Protein AF-A0A256ZSU1-F1 (afdb_monomer_lite)

Sequence (186 aa):
ISPKHRVVRKKFQSNDYILEPIEEVCKLKSPFIIPIAGRNKNKDAKISDEQIKLMAWIISEGTIERPGKHRCCYRVSIYQSKEKNKKNYEEIVKLLKHFKLKYYESESASLGNKVARLRLNAESSRKIHKWFGTRDSVGFIPDILLNMSERQSKLFIHTYLKADGFENCKRKSFYNRKYSFYKYYA

Radius of gyration: 21.46 Å; chains: 1; bounding box: 53×34×64 Å

Foldseek 3Di:
DDFQDWAWWADPPDRDIDIGTVVVVVPDPDDIHGPPDDAQPFEAFPDDLLRLLLLLQCLQFWDWDDADPPGDATKIKGKAACPPCVVLVVSNVVSCVVVVWDWDWDWDDDVDHIIIITITDRVNLVVVCVVQVHRPDSNDDHPSQVRGHPVSVVSNVVSNCVNNVNPPPPPPDPPDDPPPPPPPDD

pLDDT: mean 78.72, std 17.49, range [27.12, 94.44]

Secondary structure (DSSP, 8-state):
--TT-EEEEEPTTSS-EEEEEHHHHHT-SS--PPP--PPP-PPPPSS-HHHHHHHHHHHHHEEEEPPBTTB-S-EEEEEE-TTT-HHHHHHHHHHHHHTT--EEEEEE--SSS-EEEEEEPHHHHHHHHHHHT-SS-SSS--HHHHT--HHHHHHHHHHHHHHTT-TTSTT--TTSSS--SSSS--

Structure (mmCIF, N/CA/C/O backbone):
data_AF-A0A256ZSU1-F1
#
_entry.id   AF-A0A256ZSU1-F1
#
loop_
_atom_site.group_PDB
_atom_site.id
_atom_site.type_symbol
_atom_site.label_atom_id
_atom_site.label_alt_id
_atom_site.label_comp_id
_atom_site.label_asym_id
_atom_site.label_entity_id
_atom_site.label_seq_id
_atom_site.pdbx_PDB_ins_code
_atom_site.Cartn_x
_atom_site.Cartn_y
_atom_site.Cartn_z
_atom_site.occupancy
_atom_site.B_iso_or_equiv
_atom_site.auth_seq_id
_atom_site.auth_comp_id
_atom_site.auth_asym_id
_atom_site.auth_atom_id
_atom_site.pdbx_PDB_model_num
ATOM 1 N N . ILE A 1 1 ? -31.326 5.066 9.301 1.00 73.44 1 ILE A N 1
ATOM 2 C CA . ILE A 1 1 ? -31.279 3.984 10.312 1.00 73.44 1 ILE A CA 1
ATOM 3 C C . ILE A 1 1 ? -32.703 3.460 10.438 1.00 73.44 1 ILE A C 1
ATOM 5 O O . ILE A 1 1 ? -33.603 4.287 10.489 1.00 73.44 1 ILE A O 1
ATOM 9 N N . SER A 1 2 ? -32.921 2.148 10.351 1.00 82.38 2 SER A N 1
ATOM 10 C CA . SER A 1 2 ? -34.268 1.558 10.412 1.00 82.38 2 SER A CA 1
ATOM 11 C C . SER A 1 2 ? -34.782 1.466 11.857 1.00 82.38 2 SER A C 1
ATOM 13 O O . SER A 1 2 ? -33.963 1.468 12.780 1.00 82.38 2 SER A O 1
ATOM 15 N N . PRO A 1 3 ? -36.102 1.329 12.075 1.00 83.69 3 PRO A N 1
ATOM 16 C CA . PRO A 1 3 ? -36.647 1.057 13.402 1.00 83.69 3 PRO A CA 1
ATOM 17 C C . PRO A 1 3 ? -36.021 -0.194 14.033 1.00 83.69 3 PRO A C 1
ATOM 19 O O . PRO A 1 3 ? -35.723 -1.162 13.326 1.00 83.69 3 PRO A O 1
ATOM 22 N N . LYS A 1 4 ? -35.816 -0.176 15.354 1.00 87.94 4 LYS A N 1
ATOM 23 C CA . LYS A 1 4 ? -35.162 -1.231 16.156 1.00 87.94 4 LYS A CA 1
ATOM 24 C C . LYS A 1 4 ? -33.699 -1.514 15.793 1.00 87.94 4 LYS A C 1
ATOM 26 O O . LYS A 1 4 ? -33.130 -2.502 16.265 1.00 87.94 4 LYS A O 1
ATOM 31 N N . HIS A 1 5 ? -33.069 -0.676 14.969 1.00 89.44 5 HIS A N 1
ATOM 32 C CA . HIS A 1 5 ? -31.649 -0.813 14.669 1.00 89.44 5 HIS A CA 1
ATOM 33 C C . HIS A 1 5 ? -30.834 -0.624 15.947 1.00 89.44 5 HIS A C 1
ATOM 35 O O . HIS A 1 5 ? -30.973 0.387 16.633 1.00 89.44 5 HIS A O 1
ATOM 41 N N . ARG A 1 6 ? -29.994 -1.605 16.276 1.00 88.44 6 ARG A N 1
ATOM 42 C CA . ARG A 1 6 ? -29.226 -1.594 17.519 1.00 88.44 6 ARG A CA 1
ATOM 43 C C . ARG A 1 6 ? -27.882 -0.909 17.324 1.00 88.44 6 ARG A C 1
ATOM 45 O O . ARG A 1 6 ? -27.187 -1.164 16.346 1.00 88.44 6 ARG A O 1
ATOM 52 N N . VAL A 1 7 ? -27.505 -0.083 18.290 1.00 87.69 7 VAL A N 1
ATOM 53 C CA . VAL A 1 7 ? -26.245 0.659 18.305 1.00 87.69 7 VAL A CA 1
ATOM 54 C C . 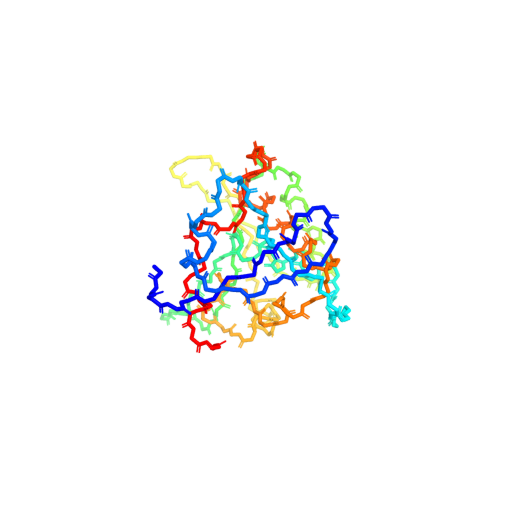VAL A 1 7 ? -25.459 0.281 19.550 1.00 87.69 7 VAL A C 1
ATOM 56 O O . VAL A 1 7 ? -26.016 0.167 20.641 1.00 87.69 7 VAL A O 1
ATOM 59 N N . VAL A 1 8 ? -24.150 0.082 19.384 1.00 88.81 8 VAL A N 1
ATOM 60 C CA . VAL A 1 8 ? -23.230 -0.102 20.509 1.00 88.81 8 VAL A CA 1
ATOM 61 C C . VAL A 1 8 ? -22.776 1.266 20.999 1.00 88.81 8 VAL A C 1
ATOM 63 O O . VAL A 1 8 ? -22.260 2.064 20.217 1.00 88.81 8 VAL A O 1
ATOM 66 N N . ARG A 1 9 ? -22.902 1.526 22.300 1.00 87.88 9 ARG A N 1
ATOM 67 C CA . ARG A 1 9 ? -22.313 2.706 22.945 1.00 87.88 9 ARG A CA 1
ATOM 68 C C . ARG A 1 9 ? -21.625 2.349 24.255 1.00 87.88 9 ARG A C 1
ATOM 70 O O . ARG A 1 9 ? -21.928 1.334 24.878 1.00 87.88 9 ARG A O 1
ATOM 77 N N . LYS A 1 10 ? -20.715 3.213 24.692 1.00 86.69 10 LYS A N 1
ATOM 78 C CA . LYS A 1 10 ? -20.125 3.167 26.029 1.00 86.69 10 LYS A CA 1
ATOM 79 C C . LYS A 1 10 ? -21.167 3.610 27.063 1.00 86.69 10 LYS A C 1
ATOM 81 O O . LYS A 1 10 ? -21.878 4.598 26.846 1.00 86.69 10 LYS A O 1
ATOM 86 N N . LYS A 1 11 ? -21.263 2.897 28.187 1.00 86.38 11 LYS A N 1
ATOM 87 C CA . LYS A 1 11 ? -22.089 3.326 29.323 1.00 86.38 11 LYS A CA 1
ATOM 88 C C . LYS A 1 11 ? -21.526 4.619 29.919 1.00 86.38 11 LYS A C 1
ATOM 90 O O . LYS A 1 11 ? -20.315 4.834 29.943 1.00 86.38 11 LYS A O 1
ATOM 95 N N . PHE A 1 12 ? -22.405 5.490 30.412 1.00 84.25 12 PHE A N 1
ATOM 96 C CA . PHE A 1 12 ? -21.956 6.667 31.152 1.00 84.25 12 PHE A CA 1
ATOM 97 C C . PHE A 1 12 ? -21.245 6.212 32.427 1.00 84.25 12 PHE A C 1
ATOM 99 O O . PHE A 1 12 ? -21.706 5.281 33.080 1.00 84.25 12 PHE A O 1
ATOM 106 N N . GLN A 1 13 ? -20.118 6.851 32.747 1.00 82.12 13 GLN A N 1
ATOM 107 C CA . GLN A 1 13 ? -19.342 6.594 33.969 1.00 82.12 13 GLN A CA 1
ATOM 108 C C . GLN A 1 13 ? -18.812 5.147 34.126 1.00 82.12 13 GLN A C 1
ATOM 110 O O . GLN A 1 13 ? -18.333 4.786 35.193 1.00 82.12 13 GLN A O 1
ATOM 115 N N . SER A 1 14 ? -18.835 4.323 33.070 1.00 84.94 14 SER A N 1
ATOM 116 C CA . SER A 1 14 ? -18.285 2.958 33.064 1.00 84.94 14 SER A CA 1
ATOM 117 C C . SER A 1 14 ? -17.451 2.708 31.800 1.00 84.94 14 SER A C 1
ATOM 119 O O . SER A 1 14 ? -17.591 3.410 30.799 1.00 84.94 14 SER A O 1
ATOM 121 N N . ASN A 1 15 ? -16.557 1.714 31.842 1.00 82.00 15 ASN A N 1
ATOM 122 C CA . ASN A 1 15 ? -15.818 1.223 30.674 1.00 82.00 15 ASN A CA 1
ATOM 123 C C . ASN A 1 15 ? -16.554 0.132 29.878 1.00 82.00 15 ASN A C 1
ATOM 125 O O . ASN A 1 15 ? -16.022 -0.344 28.874 1.00 82.00 15 ASN A O 1
ATOM 129 N N . ASP A 1 16 ? -17.775 -0.211 30.279 1.00 86.44 16 ASP A N 1
ATOM 130 C CA . ASP A 1 16 ? -18.588 -1.224 29.621 1.00 86.44 16 ASP A CA 1
ATOM 131 C C . ASP A 1 16 ? -19.333 -0.673 28.405 1.00 86.44 16 ASP A C 1
ATOM 133 O O . ASP A 1 16 ? -19.644 0.520 28.300 1.00 86.44 16 ASP A O 1
ATOM 137 N N . TYR A 1 17 ? -19.690 -1.589 27.510 1.00 87.75 17 TYR A N 1
ATOM 138 C CA . TYR A 1 17 ? -20.488 -1.306 26.326 1.00 87.75 17 TYR A CA 1
ATOM 139 C C . TYR A 1 17 ? -21.892 -1.885 26.473 1.00 87.75 17 TYR A C 1
ATOM 141 O O . TYR A 1 17 ? -22.092 -2.930 27.092 1.00 87.75 17 TYR A O 1
ATOM 149 N N . ILE A 1 18 ? -22.870 -1.195 25.898 1.00 90.25 18 ILE A N 1
ATOM 150 C CA . ILE A 1 18 ? -24.260 -1.637 25.816 1.00 90.25 18 ILE A CA 1
ATOM 151 C C . ILE A 1 18 ? -24.722 -1.585 24.361 1.00 90.25 18 ILE A C 1
ATOM 153 O O . ILE A 1 18 ? -24.317 -0.699 23.609 1.00 90.25 18 ILE A O 1
ATOM 157 N N . LEU A 1 19 ? -25.536 -2.566 23.973 1.00 91.12 19 LEU A N 1
ATOM 158 C CA . LEU A 1 19 ? -26.177 -2.654 22.667 1.00 91.12 19 LEU A CA 1
ATOM 159 C C . LEU A 1 19 ? -27.674 -2.399 22.858 1.00 91.12 19 LEU A C 1
ATOM 161 O O . LEU A 1 19 ? -28.367 -3.239 23.428 1.00 91.12 19 LEU A O 1
ATOM 165 N N . GLU A 1 20 ? -28.171 -1.264 22.377 1.00 91.06 20 GLU A N 1
ATOM 166 C CA . GLU A 1 20 ? -29.575 -0.872 22.548 1.00 91.06 20 GLU A CA 1
ATOM 167 C C . GLU A 1 20 ? -30.169 -0.289 21.254 1.00 91.06 20 GLU A C 1
ATOM 169 O O . GLU A 1 20 ? -29.413 0.128 20.371 1.00 91.06 20 GLU A O 1
ATOM 174 N N . PRO A 1 21 ? -31.503 -0.303 21.084 1.00 92.25 21 PRO A N 1
ATOM 175 C CA . PRO A 1 21 ? -32.157 0.296 19.923 1.00 92.25 21 PRO A CA 1
ATOM 176 C C . PRO A 1 21 ? -31.872 1.797 19.814 1.00 92.25 21 PRO A C 1
ATOM 178 O O . PRO A 1 21 ? -31.789 2.498 20.824 1.00 92.25 21 PRO A O 1
ATOM 181 N N . ILE A 1 22 ? -31.761 2.302 18.584 1.00 88.94 22 ILE A N 1
ATOM 182 C CA . ILE A 1 22 ? -31.488 3.717 18.307 1.00 88.94 22 ILE A CA 1
ATOM 183 C C . ILE A 1 22 ? -32.512 4.648 18.963 1.00 88.94 22 ILE A C 1
ATOM 185 O O . ILE A 1 22 ? -32.162 5.749 19.367 1.00 88.94 22 ILE A O 1
ATOM 189 N N . GLU A 1 23 ? -33.755 4.203 19.118 1.00 91.06 23 GLU A N 1
ATOM 190 C CA . GLU A 1 23 ? -34.830 4.968 19.738 1.00 91.06 23 GLU A CA 1
ATOM 191 C C . GLU A 1 23 ? -34.523 5.299 21.202 1.00 91.06 23 GLU A C 1
ATOM 193 O O . GLU A 1 23 ? -34.784 6.416 21.640 1.00 91.06 23 GLU A O 1
ATOM 198 N N . GLU A 1 24 ? -33.922 4.366 21.946 1.00 88.31 24 GLU A N 1
ATOM 199 C CA . GLU A 1 24 ? -33.502 4.599 23.332 1.00 88.31 24 GLU A CA 1
ATOM 200 C C . GLU A 1 24 ? -32.280 5.520 23.392 1.00 88.31 24 GLU A C 1
ATOM 202 O O . GLU A 1 24 ? -32.222 6.436 24.212 1.00 88.31 24 GLU A O 1
ATOM 207 N N . VAL A 1 25 ? -31.349 5.362 22.447 1.00 86.06 25 VAL A N 1
ATOM 208 C CA . VAL A 1 25 ? -30.180 6.243 22.324 1.00 86.06 25 VAL A CA 1
ATOM 209 C C . VAL A 1 25 ? -30.596 7.681 21.991 1.00 86.06 25 VAL A C 1
ATOM 211 O O . VAL A 1 25 ? -30.042 8.624 22.551 1.00 86.06 25 VAL A O 1
ATOM 214 N N . CYS A 1 26 ? -31.592 7.871 21.124 1.00 85.88 26 CYS A N 1
ATOM 215 C CA . CYS A 1 26 ? -32.116 9.186 20.750 1.00 85.88 26 CYS A CA 1
ATOM 216 C C . CYS A 1 26 ? -32.818 9.918 21.904 1.00 85.88 26 CYS A C 1
ATOM 218 O O . CYS A 1 26 ? -32.914 11.142 21.860 1.00 85.88 26 CYS A O 1
ATOM 220 N N . LYS A 1 27 ? -33.286 9.207 22.941 1.00 90.12 27 LYS A N 1
ATOM 221 C CA . LYS A 1 27 ? -33.862 9.825 24.151 1.00 90.12 27 LYS A CA 1
ATOM 222 C C . LYS A 1 27 ? -32.797 10.421 25.078 1.00 90.12 27 LYS A C 1
ATOM 224 O O . LYS A 1 27 ? -33.134 11.193 25.979 1.00 90.12 27 LYS A O 1
ATOM 229 N N . LEU A 1 28 ? -31.522 10.066 24.901 1.00 86.75 28 LEU A N 1
ATOM 230 C CA . LEU A 1 28 ? -30.434 10.578 25.730 1.00 86.75 28 LEU A CA 1
ATOM 231 C C . LEU A 1 28 ? -30.217 12.072 25.462 1.00 86.75 28 LEU A C 1
ATOM 233 O O . LEU A 1 28 ? -29.972 12.490 24.335 1.00 86.75 28 LEU A O 1
ATOM 237 N N . LYS A 1 29 ? -30.246 12.881 26.526 1.00 84.44 29 LYS A N 1
ATOM 238 C CA . LYS A 1 29 ? -29.958 14.325 26.449 1.00 84.44 29 LYS A CA 1
ATOM 239 C C . LYS A 1 29 ? -28.462 14.635 26.326 1.00 84.44 29 LYS A C 1
ATOM 241 O O . LYS A 1 29 ? -28.092 15.707 25.859 1.00 84.44 29 LYS A O 1
ATOM 246 N N . SER A 1 30 ? -27.612 13.707 26.760 1.00 82.56 30 SER A N 1
ATOM 247 C CA . SER A 1 30 ? -26.156 13.864 26.781 1.00 82.56 30 SER A CA 1
ATOM 248 C C . SER A 1 30 ? -25.502 13.145 25.598 1.00 82.56 30 SER A C 1
ATOM 250 O O . SER A 1 30 ? -25.963 12.064 25.219 1.00 82.56 30 SER A O 1
ATOM 252 N N . PRO A 1 31 ? -24.396 13.679 25.045 1.00 84.50 31 PRO A N 1
ATOM 253 C CA . PRO A 1 31 ? -23.663 13.017 23.972 1.00 84.50 31 PRO A CA 1
ATOM 254 C C . PRO A 1 31 ? -23.140 11.651 24.433 1.00 84.50 31 PRO A C 1
ATOM 256 O O . PRO A 1 31 ? -22.609 11.511 25.535 1.00 84.50 31 PRO A O 1
ATOM 259 N N . PHE A 1 32 ? -23.278 10.640 23.579 1.00 84.56 32 PHE A N 1
ATOM 260 C CA . PHE A 1 32 ? -22.858 9.265 23.849 1.00 84.56 32 PHE A CA 1
ATOM 261 C C . PHE A 1 32 ? -21.659 8.873 22.979 1.00 84.56 32 PHE A C 1
ATOM 263 O O . PHE A 1 32 ? -21.472 9.372 21.871 1.00 84.56 32 PHE A O 1
ATOM 270 N N . ILE A 1 33 ? -20.829 7.960 23.488 1.00 83.06 33 ILE A N 1
ATOM 271 C CA . ILE A 1 33 ? -19.608 7.515 22.808 1.00 83.06 33 ILE A CA 1
ATOM 272 C C . ILE A 1 33 ? -19.887 6.187 22.108 1.00 83.06 33 ILE A C 1
ATOM 274 O O . ILE A 1 33 ? -20.167 5.188 22.768 1.00 83.06 33 ILE A O 1
ATOM 278 N N . ILE A 1 34 ? -19.766 6.163 20.784 1.00 84.25 34 ILE A N 1
ATOM 279 C CA . ILE A 1 34 ? -19.764 4.929 19.989 1.00 84.25 34 ILE A CA 1
ATOM 280 C C . ILE A 1 34 ? -18.313 4.428 19.894 1.00 84.25 34 ILE A C 1
ATOM 282 O O . ILE A 1 34 ? -17.423 5.236 19.616 1.00 84.25 34 ILE A O 1
ATOM 286 N N . PRO A 1 35 ? -18.027 3.130 20.108 1.00 78.25 35 PRO A N 1
ATOM 287 C CA . PRO A 1 35 ? -16.699 2.591 19.843 1.00 78.25 35 PRO A CA 1
ATOM 288 C C . PRO A 1 35 ? -16.374 2.707 18.349 1.00 78.25 35 PRO A C 1
ATOM 290 O O . PRO A 1 35 ? -17.038 2.117 17.503 1.00 78.25 35 PRO A O 1
ATOM 293 N N . ILE A 1 36 ? -15.336 3.479 18.027 1.00 75.94 36 ILE A N 1
ATOM 294 C CA . ILE A 1 36 ? -14.942 3.782 16.640 1.00 75.94 36 ILE A CA 1
ATOM 295 C C . ILE A 1 36 ? -14.059 2.667 16.049 1.00 75.94 36 ILE A C 1
ATOM 297 O O . ILE A 1 36 ? -13.941 2.550 14.833 1.00 75.94 36 ILE A O 1
ATOM 301 N N . ALA A 1 37 ? -13.422 1.843 16.886 1.00 71.81 37 ALA A N 1
ATOM 302 C CA . ALA A 1 37 ? -12.572 0.740 16.443 1.00 71.81 37 ALA A CA 1
ATOM 303 C C . ALA A 1 37 ? -12.480 -0.370 17.503 1.00 71.81 37 ALA A C 1
ATOM 305 O O . ALA A 1 37 ? -12.496 -0.097 18.705 1.00 71.81 37 ALA A O 1
ATOM 306 N N . GLY A 1 38 ? -12.351 -1.617 17.046 1.00 71.56 38 GLY A N 1
ATOM 307 C CA . GLY A 1 38 ? -12.029 -2.775 17.882 1.00 71.56 38 GLY A CA 1
ATOM 308 C C . GLY A 1 38 ? -10.521 -3.039 17.938 1.00 71.56 38 GLY A C 1
ATOM 309 O O . GLY A 1 38 ? -9.770 -2.593 17.072 1.00 71.56 38 GLY A O 1
ATOM 310 N N . ARG A 1 39 ? -10.067 -3.790 18.950 1.00 76.81 39 ARG A N 1
ATOM 311 C CA . ARG A 1 39 ? -8.683 -4.290 18.990 1.00 76.81 39 ARG A CA 1
ATOM 312 C C . ARG A 1 39 ? -8.532 -5.430 17.989 1.00 76.81 39 ARG A C 1
ATOM 314 O O . ARG A 1 39 ? -9.272 -6.411 18.067 1.00 76.81 39 ARG A O 1
ATOM 321 N N . ASN A 1 40 ? -7.564 -5.313 17.088 1.00 82.31 40 ASN A N 1
ATOM 322 C CA . ASN A 1 40 ? -7.241 -6.383 16.157 1.00 82.31 40 ASN A CA 1
ATOM 323 C C . ASN A 1 40 ? -6.440 -7.469 16.897 1.00 82.31 40 ASN A C 1
ATOM 325 O O . ASN A 1 40 ? -5.392 -7.183 17.472 1.00 82.31 40 ASN A O 1
ATOM 329 N N . LYS A 1 41 ? -6.951 -8.704 16.912 1.00 85.81 41 LYS A N 1
ATOM 330 C CA . LYS A 1 41 ? -6.303 -9.859 17.558 1.00 85.81 41 LYS A CA 1
ATOM 331 C C . LYS A 1 41 ? -5.507 -10.725 16.574 1.00 85.81 41 LYS A C 1
ATOM 333 O O . LYS A 1 41 ? -4.962 -11.752 16.978 1.00 85.81 41 LYS A O 1
ATOM 338 N N . ASN A 1 42 ? -5.455 -10.343 15.299 1.00 86.94 42 ASN A N 1
ATOM 339 C CA . ASN A 1 42 ? -4.735 -11.088 14.276 1.00 86.94 42 ASN A CA 1
ATOM 340 C C . ASN A 1 42 ? -3.232 -11.063 14.564 1.00 86.94 42 ASN A C 1
ATOM 342 O O . ASN A 1 42 ? -2.665 -10.036 14.946 1.00 86.94 42 ASN A O 1
ATOM 346 N N . LYS A 1 43 ? -2.588 -12.211 14.353 1.00 89.06 43 LYS A N 1
ATOM 347 C CA . LYS A 1 43 ? -1.128 -12.323 14.376 1.00 89.06 43 LYS A CA 1
ATOM 348 C C . LYS A 1 43 ? -0.539 -11.707 13.105 1.00 89.06 43 LYS A C 1
ATOM 350 O O . LYS A 1 43 ? -1.247 -11.537 12.114 1.00 89.06 43 LYS A O 1
ATOM 355 N N . ASP A 1 44 ? 0.756 -11.397 13.136 1.00 87.88 44 ASP A N 1
ATOM 356 C CA . ASP A 1 44 ? 1.474 -10.903 11.959 1.00 87.88 44 ASP A CA 1
ATOM 357 C C . ASP A 1 44 ? 1.324 -11.900 10.797 1.00 87.88 44 ASP A C 1
ATOM 359 O O . ASP A 1 44 ? 1.575 -13.102 10.932 1.00 87.88 44 ASP A O 1
ATOM 363 N N . ALA A 1 45 ? 0.886 -11.390 9.648 1.00 88.56 45 ALA A N 1
ATOM 364 C CA . ALA A 1 45 ? 0.809 -12.151 8.41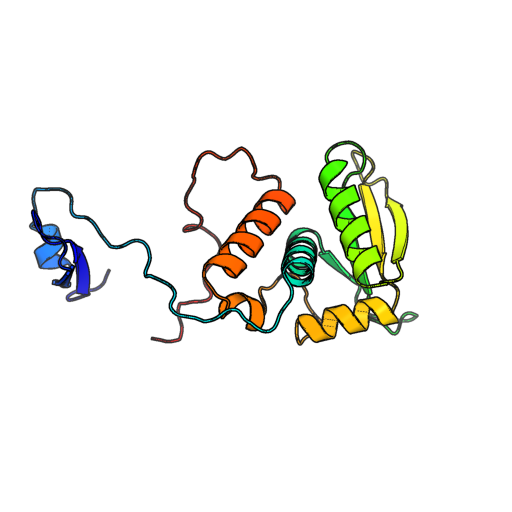6 1.00 88.56 45 ALA A CA 1
ATOM 365 C C . ALA A 1 45 ? 2.225 -12.500 7.933 1.00 88.56 45 ALA A C 1
ATOM 367 O O . ALA A 1 45 ? 3.185 -11.775 8.207 1.00 88.56 45 ALA A O 1
ATOM 368 N N . LYS A 1 46 ? 2.353 -13.596 7.172 1.00 90.06 46 LYS A N 1
ATOM 369 C CA . LYS A 1 46 ? 3.620 -14.069 6.581 1.00 90.06 46 LYS A CA 1
ATOM 370 C C . LYS A 1 46 ? 4.057 -13.199 5.390 1.00 90.06 46 LYS A C 1
ATOM 372 O O . LYS A 1 46 ? 4.210 -13.686 4.274 1.00 90.06 46 LYS A O 1
ATOM 377 N N . ILE A 1 47 ? 4.210 -11.904 5.629 1.00 90.12 47 ILE A N 1
ATOM 378 C CA . ILE A 1 47 ? 4.609 -10.879 4.669 1.00 90.12 47 ILE A CA 1
ATOM 379 C C . ILE A 1 47 ? 5.618 -9.950 5.350 1.00 90.12 47 ILE A C 1
ATOM 381 O O . ILE A 1 47 ? 5.458 -9.622 6.527 1.00 90.12 47 ILE A O 1
ATOM 385 N N . SER A 1 48 ? 6.676 -9.557 4.639 1.00 93.62 48 SER A N 1
ATOM 386 C CA . SER A 1 48 ? 7.678 -8.655 5.211 1.00 93.62 48 SER A CA 1
ATOM 387 C C . SER A 1 48 ? 7.195 -7.206 5.207 1.00 93.62 48 SER A C 1
ATOM 389 O O . SER A 1 48 ? 6.374 -6.801 4.377 1.00 93.62 48 SER A O 1
ATOM 391 N N . ASP A 1 49 ? 7.749 -6.400 6.107 1.00 93.25 49 ASP A N 1
ATOM 392 C CA . ASP A 1 49 ? 7.447 -4.973 6.199 1.00 93.25 49 ASP A CA 1
ATOM 393 C C . ASP A 1 49 ? 7.811 -4.232 4.894 1.00 93.25 49 ASP A C 1
ATOM 395 O O . ASP A 1 49 ? 7.086 -3.336 4.458 1.00 93.25 49 ASP A O 1
ATOM 399 N N . GLU A 1 50 ? 8.890 -4.628 4.212 1.00 94.44 50 GLU A N 1
ATOM 400 C CA . GLU A 1 50 ? 9.281 -4.097 2.898 1.00 94.44 50 GLU A CA 1
ATOM 401 C C . GLU A 1 50 ? 8.249 -4.436 1.823 1.00 94.44 50 GLU A C 1
ATOM 403 O O . GLU A 1 50 ? 7.956 -3.604 0.961 1.00 94.44 50 GLU A O 1
ATOM 408 N N . GLN A 1 51 ? 7.683 -5.645 1.868 1.00 93.25 51 GLN A N 1
ATOM 409 C CA . GLN A 1 51 ? 6.676 -6.068 0.903 1.00 93.25 51 GLN A CA 1
ATOM 410 C C . GLN A 1 51 ? 5.377 -5.288 1.122 1.00 93.25 51 GLN A C 1
ATOM 412 O O . GLN A 1 51 ? 4.799 -4.805 0.150 1.00 93.25 51 GLN A O 1
ATOM 417 N N . ILE A 1 52 ? 4.969 -5.077 2.380 1.00 92.88 52 ILE A N 1
ATOM 418 C CA . ILE A 1 52 ? 3.820 -4.227 2.729 1.00 92.88 52 ILE A CA 1
ATOM 419 C C . ILE A 1 52 ? 4.010 -2.812 2.171 1.00 92.88 52 ILE A C 1
ATOM 421 O O . ILE A 1 52 ? 3.116 -2.287 1.502 1.00 92.88 52 ILE A O 1
ATOM 425 N N . LYS A 1 53 ? 5.183 -2.205 2.399 1.00 93.62 53 LYS A N 1
ATOM 426 C CA . LYS A 1 53 ? 5.496 -0.860 1.894 1.00 93.62 53 LYS A CA 1
ATOM 427 C C . LYS A 1 53 ? 5.422 -0.803 0.373 1.00 93.62 53 LYS A C 1
ATOM 429 O O . LYS A 1 53 ? 4.802 0.102 -0.179 1.00 93.62 53 LYS A O 1
ATOM 434 N N . LEU A 1 54 ? 6.031 -1.769 -0.316 1.00 92.81 54 LEU A N 1
ATOM 435 C CA . LEU A 1 54 ? 6.039 -1.799 -1.777 1.00 92.81 54 LEU A CA 1
ATOM 436 C C . LEU A 1 54 ? 4.627 -1.995 -2.346 1.00 92.81 54 LEU A C 1
ATOM 438 O O . LEU A 1 54 ? 4.265 -1.326 -3.310 1.00 92.81 54 LEU A O 1
ATOM 442 N N . MET A 1 55 ? 3.809 -2.853 -1.732 1.00 91.62 55 MET A N 1
ATOM 443 C CA . MET A 1 55 ? 2.408 -3.022 -2.125 1.00 91.62 55 MET A CA 1
ATOM 444 C C . MET A 1 55 ? 1.601 -1.737 -1.916 1.00 91.62 55 MET A C 1
ATOM 446 O O . MET A 1 55 ? 0.829 -1.381 -2.799 1.00 91.62 55 MET A O 1
ATOM 450 N N . ALA A 1 56 ? 1.817 -1.001 -0.821 1.00 91.88 56 ALA A N 1
ATOM 451 C CA . ALA A 1 56 ? 1.172 0.296 -0.597 1.00 91.88 56 ALA A CA 1
ATOM 452 C C . ALA A 1 56 ? 1.510 1.314 -1.700 1.00 91.88 56 ALA A C 1
ATOM 454 O O . ALA A 1 56 ? 0.605 1.938 -2.255 1.00 91.88 56 ALA A O 1
ATOM 455 N N . TRP A 1 57 ? 2.790 1.420 -2.077 1.00 91.38 57 TRP A N 1
ATOM 456 C CA . TRP A 1 57 ? 3.227 2.270 -3.191 1.00 91.38 57 TRP A CA 1
ATOM 457 C C . TRP A 1 57 ? 2.573 1.874 -4.517 1.00 91.38 57 TRP A C 1
ATOM 459 O O . TRP A 1 57 ? 2.133 2.738 -5.269 1.00 91.38 57 TRP A O 1
ATOM 469 N N . ILE A 1 58 ? 2.480 0.573 -4.797 1.00 90.12 58 ILE A N 1
ATOM 470 C CA . ILE A 1 58 ? 1.856 0.057 -6.022 1.00 90.12 58 ILE A CA 1
ATOM 471 C C . ILE A 1 58 ? 0.340 0.305 -6.033 1.00 90.12 58 ILE A C 1
ATOM 473 O O . ILE A 1 58 ? -0.205 0.591 -7.091 1.00 90.12 58 ILE A O 1
ATOM 477 N N . ILE A 1 59 ? -0.351 0.215 -4.895 1.00 89.31 59 ILE A N 1
ATOM 478 C CA . ILE A 1 59 ? -1.799 0.480 -4.839 1.00 89.31 59 ILE A CA 1
ATOM 479 C C . ILE A 1 59 ? -2.092 1.965 -5.078 1.00 89.31 59 ILE A C 1
ATOM 481 O O . ILE A 1 59 ? -3.069 2.284 -5.749 1.00 89.31 59 ILE A O 1
ATOM 485 N N . SER A 1 60 ? -1.254 2.859 -4.544 1.00 87.94 60 SER A N 1
ATOM 486 C CA . SER A 1 60 ? -1.443 4.311 -4.660 1.00 87.94 60 SER A CA 1
ATOM 487 C C . SER A 1 60 ? -1.043 4.852 -6.035 1.00 87.94 60 SER A C 1
ATOM 489 O O . SER A 1 60 ? -1.820 5.540 -6.684 1.00 87.94 60 SER A O 1
ATOM 491 N N . GLU A 1 61 ? 0.166 4.521 -6.493 1.00 85.81 61 GLU A N 1
ATOM 492 C CA . GLU A 1 61 ? 0.808 5.146 -7.664 1.00 85.81 61 GLU A CA 1
ATOM 493 C C . GLU A 1 61 ? 0.998 4.175 -8.839 1.00 85.81 61 GLU A C 1
ATOM 495 O O . GLU A 1 61 ? 1.529 4.523 -9.902 1.00 85.81 61 GLU A O 1
ATOM 500 N N . GLY A 1 62 ? 0.651 2.905 -8.634 1.00 85.31 62 GLY A N 1
ATOM 501 C CA . GLY A 1 62 ? 0.857 1.854 -9.612 1.00 85.31 62 GLY A CA 1
ATOM 502 C C . GLY A 1 62 ? -0.266 1.787 -10.636 1.00 85.31 62 GLY A C 1
ATOM 503 O O . GLY A 1 62 ? -1.453 1.905 -10.347 1.00 85.31 62 GLY A O 1
ATOM 504 N N . THR A 1 63 ? 0.127 1.510 -11.870 1.00 85.38 63 THR A N 1
ATOM 505 C CA . THR A 1 63 ? -0.778 1.236 -12.984 1.00 85.38 63 THR A CA 1
ATOM 506 C C . THR A 1 63 ? -0.367 -0.064 -13.656 1.00 85.38 63 THR A C 1
ATOM 508 O O . THR A 1 63 ? 0.811 -0.441 -13.656 1.00 85.38 63 THR A O 1
ATOM 511 N N . ILE A 1 64 ? -1.338 -0.759 -14.245 1.00 85.69 64 ILE A N 1
ATOM 512 C CA . ILE A 1 64 ? -1.072 -1.924 -15.084 1.00 85.69 64 ILE A CA 1
ATOM 513 C C . ILE A 1 64 ? -1.298 -1.543 -16.535 1.00 85.69 64 ILE A C 1
ATOM 515 O O . ILE A 1 64 ? -2.388 -1.135 -16.932 1.00 85.69 64 ILE A O 1
ATOM 519 N N . GLU A 1 65 ? -0.274 -1.756 -17.346 1.00 82.50 65 GLU A N 1
ATOM 520 C CA . GLU A 1 65 ? -0.438 -1.803 -18.787 1.00 82.50 65 GLU A CA 1
ATOM 521 C C . GLU A 1 65 ? -0.978 -3.172 -19.180 1.00 82.50 65 GLU A C 1
ATOM 523 O O . GLU A 1 65 ? -0.338 -4.196 -18.922 1.00 82.50 65 GLU A O 1
ATOM 528 N N . ARG A 1 66 ? -2.143 -3.183 -19.828 1.00 78.31 66 ARG A N 1
ATOM 529 C CA . ARG A 1 66 ? -2.726 -4.402 -20.386 1.00 78.31 66 ARG A CA 1
ATOM 530 C C . ARG A 1 66 ? -1.961 -4.851 -21.637 1.00 78.31 66 ARG A C 1
ATOM 532 O O . ARG A 1 66 ? -1.414 -4.007 -22.358 1.00 78.31 66 ARG A O 1
ATOM 539 N N . PRO A 1 67 ? -1.918 -6.165 -21.911 1.00 75.31 67 PRO A N 1
ATOM 540 C CA . PRO A 1 67 ? -1.405 -6.667 -23.175 1.00 75.31 67 PRO A CA 1
ATOM 541 C C . PRO A 1 67 ? -2.224 -6.100 -24.346 1.00 75.31 67 PRO A C 1
ATOM 543 O O . PRO A 1 67 ? -3.434 -5.916 -24.246 1.00 75.31 67 PRO A O 1
ATOM 546 N N . GLY A 1 68 ? -1.546 -5.802 -25.450 1.00 71.31 68 GLY A N 1
ATOM 547 C CA . GLY A 1 68 ? -2.146 -5.296 -26.688 1.00 71.31 68 GLY A CA 1
ATOM 548 C C . GLY A 1 68 ? -1.655 -6.104 -27.887 1.00 71.31 68 GLY A C 1
ATOM 549 O O . GLY A 1 68 ? -0.919 -7.073 -27.716 1.00 71.31 68 GLY A O 1
ATOM 550 N N . LYS A 1 69 ? -1.984 -5.676 -29.113 1.00 65.00 69 LYS A N 1
ATOM 551 C CA . LYS A 1 69 ? -1.705 -6.427 -30.358 1.00 65.00 69 LYS A CA 1
ATOM 552 C C . LYS A 1 69 ? -0.243 -6.891 -30.523 1.00 65.00 69 LYS A C 1
ATOM 554 O O . LYS A 1 69 ? 0.001 -7.944 -31.093 1.00 65.00 69 LYS A O 1
ATOM 559 N N . HIS A 1 70 ? 0.719 -6.139 -29.978 1.00 64.25 70 HIS A N 1
ATOM 560 C CA . HIS A 1 70 ? 2.160 -6.440 -30.043 1.00 64.25 70 HIS A CA 1
ATOM 561 C C . HIS A 1 70 ? 2.812 -6.705 -28.673 1.00 64.25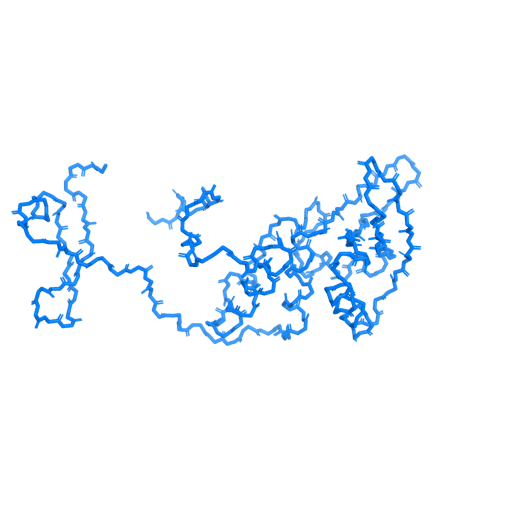 70 HIS A C 1
ATOM 563 O O . HIS A 1 70 ? 4.036 -6.754 -28.565 1.00 64.25 70 HIS A O 1
ATOM 569 N N . ARG A 1 71 ? 2.033 -6.808 -27.587 1.00 62.81 71 ARG A N 1
ATOM 570 C CA . ARG A 1 71 ? 2.564 -6.964 -26.221 1.00 62.81 71 ARG A CA 1
ATOM 571 C C . ARG A 1 71 ? 1.763 -8.018 -25.471 1.00 62.81 71 ARG A C 1
ATOM 573 O O . ARG A 1 71 ? 0.589 -7.812 -25.216 1.00 62.81 71 ARG A O 1
ATOM 580 N N . CYS A 1 72 ? 2.416 -9.097 -25.054 1.00 65.44 72 CYS A N 1
ATOM 581 C CA . CYS A 1 72 ? 1.774 -10.252 -24.417 1.00 65.44 72 CYS A CA 1
ATOM 582 C C . CYS A 1 72 ? 1.777 -10.235 -22.875 1.00 65.44 72 CYS A C 1
ATOM 584 O O . CYS A 1 72 ? 1.357 -11.210 -22.257 1.00 65.44 72 CYS A O 1
ATOM 586 N N . CYS A 1 73 ? 2.280 -9.178 -22.225 1.00 67.69 73 CYS A N 1
ATOM 587 C CA . CYS A 1 73 ? 2.470 -9.166 -20.770 1.00 67.69 73 CYS A CA 1
ATOM 588 C C . CYS A 1 73 ? 1.840 -7.954 -20.082 1.00 67.69 73 CYS A C 1
ATOM 590 O O . CYS A 1 73 ? 1.999 -6.821 -20.535 1.00 67.69 73 CYS A O 1
ATOM 592 N N . TYR A 1 74 ? 1.198 -8.222 -18.943 1.00 80.25 74 TYR A N 1
ATOM 593 C CA . TYR A 1 74 ? 0.767 -7.217 -17.981 1.00 80.25 74 TYR A CA 1
ATOM 594 C C . TYR A 1 74 ? 2.005 -6.634 -17.300 1.00 80.25 74 TYR A C 1
ATOM 596 O O . TYR A 1 74 ? 2.795 -7.372 -16.699 1.00 80.25 74 TYR A O 1
ATOM 604 N N . ARG A 1 75 ? 2.229 -5.328 -17.466 1.00 83.75 75 ARG A N 1
ATOM 605 C CA . ARG A 1 75 ? 3.393 -4.641 -16.889 1.00 83.75 75 ARG A CA 1
ATOM 606 C C . ARG A 1 75 ? 2.949 -3.641 -15.845 1.00 83.75 75 ARG A C 1
ATOM 608 O O . ARG A 1 75 ? 2.117 -2.785 -16.126 1.00 83.75 75 ARG A O 1
ATOM 615 N N . VAL A 1 76 ? 3.565 -3.719 -14.673 1.00 86.44 76 VAL A N 1
ATOM 616 C CA . VAL A 1 76 ? 3.334 -2.763 -13.591 1.00 86.44 76 VAL A CA 1
ATOM 617 C C . VAL A 1 76 ? 4.255 -1.560 -13.795 1.00 86.44 76 VAL A C 1
ATOM 619 O O . VAL A 1 76 ? 5.464 -1.714 -13.980 1.00 86.44 76 VAL A O 1
ATOM 622 N N . SER A 1 77 ? 3.682 -0.360 -13.799 1.00 87.38 77 SER A N 1
ATOM 623 C CA . SER A 1 77 ? 4.421 0.905 -13.839 1.00 87.38 77 SER A CA 1
ATOM 624 C C . SER A 1 77 ? 4.074 1.732 -12.611 1.00 87.38 77 SER A C 1
ATOM 626 O O . SER A 1 77 ? 2.897 1.878 -12.304 1.00 87.38 77 SER A O 1
ATOM 628 N N . ILE A 1 78 ? 5.084 2.281 -11.943 1.00 88.00 78 ILE A N 1
ATOM 629 C CA . ILE A 1 78 ? 4.915 3.211 -10.822 1.00 88.00 78 ILE A CA 1
ATOM 630 C C . ILE A 1 78 ? 5.328 4.597 -11.307 1.00 88.00 78 ILE A C 1
ATOM 632 O O . ILE A 1 78 ? 6.390 4.742 -11.920 1.00 88.00 78 ILE A O 1
ATOM 636 N N . TYR A 1 79 ? 4.496 5.598 -11.052 1.00 85.12 79 TYR A N 1
ATOM 637 C CA . TYR A 1 79 ? 4.772 6.987 -11.402 1.00 85.12 79 TYR A CA 1
ATOM 638 C C . TYR A 1 79 ? 5.139 7.761 -10.136 1.00 85.12 79 TYR A C 1
ATOM 640 O O . TYR A 1 79 ? 4.460 7.653 -9.127 1.00 85.12 79 TYR A O 1
ATOM 648 N N . GLN A 1 80 ? 6.245 8.505 -10.151 1.00 83.62 80 GLN A N 1
ATOM 649 C CA . GLN A 1 80 ? 6.617 9.353 -9.019 1.00 83.62 80 GLN A CA 1
ATOM 650 C C . GLN A 1 80 ? 7.438 10.562 -9.474 1.00 83.62 80 GLN A C 1
ATOM 652 O O . GLN A 1 80 ? 8.327 10.457 -10.321 1.00 83.62 80 GLN A O 1
ATOM 657 N N . SER A 1 81 ? 7.172 11.730 -8.895 1.00 77.06 81 SER A N 1
ATOM 658 C CA . SER A 1 81 ? 7.931 12.950 -9.182 1.00 77.06 81 SER A CA 1
ATOM 659 C C . SER A 1 81 ? 9.268 12.956 -8.439 1.00 77.06 81 SER A C 1
ATOM 661 O O . SER A 1 81 ? 9.301 13.029 -7.211 1.00 77.06 81 SER A O 1
ATOM 663 N N . LYS A 1 82 ? 10.380 12.968 -9.185 1.00 75.56 82 LYS A N 1
ATOM 664 C CA . LYS A 1 82 ? 11.743 13.098 -8.632 1.00 75.56 82 LYS A CA 1
ATOM 665 C C . LYS A 1 82 ? 11.978 14.423 -7.914 1.00 75.56 82 LYS A C 1
ATOM 667 O O . LYS A 1 82 ? 12.682 14.459 -6.912 1.00 75.56 82 LYS A O 1
ATOM 672 N N . GLU A 1 83 ? 11.409 15.498 -8.447 1.00 70.44 83 GLU A N 1
ATOM 673 C CA . GLU A 1 83 ? 11.687 16.861 -7.991 1.00 70.44 83 GLU A CA 1
ATOM 674 C C . GLU A 1 83 ? 10.877 17.211 -6.738 1.00 70.44 83 GLU A C 1
ATOM 676 O O . GLU A 1 83 ? 11.436 17.673 -5.749 1.00 70.44 83 GLU A O 1
ATOM 681 N N . LYS A 1 84 ? 9.569 16.922 -6.741 1.00 73.81 84 LYS A N 1
ATOM 682 C CA . LYS A 1 84 ? 8.680 17.228 -5.607 1.00 73.81 84 LYS A CA 1
ATOM 683 C C . LYS A 1 84 ? 8.801 16.226 -4.459 1.00 73.81 84 LYS A C 1
ATOM 685 O O . LYS A 1 84 ? 8.815 16.624 -3.302 1.00 73.81 84 LYS A O 1
ATOM 690 N N . ASN A 1 85 ? 8.928 14.936 -4.777 1.00 78.06 85 ASN A N 1
ATOM 691 C CA . ASN A 1 85 ? 8.838 13.842 -3.809 1.00 78.06 85 ASN A CA 1
ATOM 692 C C . ASN A 1 85 ? 10.084 12.940 -3.850 1.00 78.06 85 ASN A C 1
ATOM 694 O O . ASN A 1 85 ? 9.983 11.710 -3.863 1.00 78.06 85 ASN A O 1
ATOM 698 N N . LYS A 1 86 ? 11.280 13.547 -3.840 1.00 81.44 86 LYS A N 1
ATOM 699 C CA . LYS A 1 86 ? 12.569 12.836 -3.944 1.00 81.44 86 LYS A CA 1
ATOM 700 C C . LYS A 1 86 ? 12.707 11.681 -2.944 1.00 81.44 86 LYS A C 1
ATOM 702 O O . LYS A 1 86 ? 13.093 10.580 -3.323 1.00 81.44 86 LYS A O 1
ATOM 707 N N . LYS A 1 87 ? 12.324 11.906 -1.681 1.00 84.94 87 LYS A N 1
ATOM 708 C CA . LYS A 1 87 ? 12.385 10.887 -0.614 1.00 84.94 87 LYS A CA 1
ATOM 709 C C . LYS A 1 87 ? 11.526 9.656 -0.933 1.00 84.94 87 LYS A C 1
ATOM 711 O O . LYS A 1 87 ? 11.960 8.533 -0.697 1.00 84.94 87 LYS A O 1
ATOM 716 N N . ASN A 1 88 ? 10.334 9.867 -1.488 1.00 86.56 88 ASN A N 1
ATOM 717 C CA . ASN A 1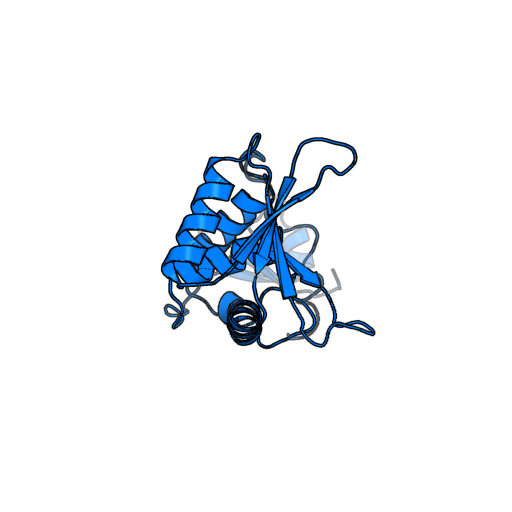 88 ? 9.399 8.794 -1.837 1.00 86.56 88 ASN A CA 1
ATOM 718 C C . ASN A 1 88 ? 9.939 7.972 -3.007 1.00 86.56 88 ASN A C 1
ATOM 720 O O . ASN A 1 88 ? 9.933 6.745 -2.969 1.00 86.56 88 ASN A O 1
ATOM 724 N N . TYR A 1 89 ? 10.471 8.654 -4.023 1.00 86.31 89 TYR A N 1
ATOM 725 C CA . TYR A 1 89 ? 11.135 8.008 -5.150 1.00 86.31 89 TYR A CA 1
ATOM 726 C C . TYR A 1 89 ? 12.330 7.152 -4.690 1.00 86.31 89 TYR A C 1
ATOM 728 O O . TYR A 1 89 ? 12.433 5.983 -5.062 1.00 86.31 89 TYR A O 1
ATOM 736 N N . GLU A 1 90 ? 13.204 7.692 -3.834 1.00 88.06 90 GLU A N 1
ATOM 737 C CA . GLU A 1 90 ? 14.352 6.954 -3.292 1.00 88.06 90 GLU A CA 1
ATOM 738 C C . GLU A 1 90 ? 13.925 5.728 -2.475 1.00 88.06 90 GLU A C 1
ATOM 740 O O . GLU A 1 90 ? 14.565 4.678 -2.556 1.00 88.06 90 GLU A O 1
ATOM 745 N N . GLU A 1 91 ? 12.838 5.837 -1.707 1.00 90.62 91 GLU A N 1
ATOM 746 C CA . GLU A 1 91 ? 12.266 4.720 -0.955 1.00 90.62 91 GLU A CA 1
ATOM 747 C C . GLU A 1 91 ? 11.760 3.612 -1.888 1.00 90.62 91 GLU A C 1
ATOM 749 O O . GLU A 1 91 ? 12.132 2.452 -1.707 1.00 90.62 91 GLU A O 1
ATOM 754 N N . ILE A 1 92 ? 11.002 3.957 -2.936 1.00 89.81 92 ILE A N 1
ATOM 755 C CA . ILE A 1 92 ? 10.534 2.990 -3.942 1.00 89.81 92 ILE A CA 1
ATOM 756 C C . ILE A 1 92 ? 11.728 2.293 -4.604 1.00 89.81 92 ILE A C 1
ATOM 758 O O . ILE A 1 92 ? 11.758 1.066 -4.687 1.00 89.81 92 ILE A O 1
ATOM 762 N N . VAL A 1 93 ? 12.751 3.043 -5.024 1.00 90.19 93 VAL A N 1
ATOM 763 C CA . VAL A 1 93 ? 13.958 2.474 -5.645 1.00 90.19 93 VAL A CA 1
ATOM 764 C C . VAL A 1 93 ? 14.691 1.525 -4.692 1.00 90.19 93 VAL A C 1
ATOM 766 O O . VAL A 1 93 ? 15.121 0.448 -5.114 1.00 90.19 93 VAL A O 1
ATOM 769 N N . LYS A 1 94 ? 14.812 1.873 -3.404 1.00 93.44 94 LYS A N 1
ATOM 770 C CA . LYS A 1 94 ? 15.400 0.986 -2.384 1.00 93.44 94 LYS A CA 1
ATOM 771 C C . LYS A 1 94 ? 14.606 -0.313 -2.243 1.00 93.44 94 LYS A C 1
ATOM 773 O O . LYS A 1 94 ? 15.214 -1.382 -2.220 1.00 93.44 94 LYS A O 1
ATOM 778 N N . LEU A 1 95 ? 13.274 -0.240 -2.219 1.00 93.12 95 LEU A N 1
ATOM 779 C CA . LEU A 1 95 ? 12.401 -1.417 -2.146 1.00 93.12 95 LEU A CA 1
ATOM 780 C C . LEU A 1 95 ? 12.535 -2.303 -3.393 1.00 93.12 95 LEU A C 1
ATOM 782 O O . LEU A 1 95 ? 12.697 -3.517 -3.277 1.00 93.12 95 LEU A O 1
ATOM 786 N N . LEU A 1 96 ? 12.551 -1.711 -4.590 1.00 90.94 96 LEU A N 1
ATOM 787 C CA . LEU A 1 96 ? 12.754 -2.454 -5.838 1.00 90.94 96 LEU A CA 1
ATOM 788 C C . LEU A 1 96 ? 14.110 -3.177 -5.856 1.00 90.94 96 LEU A C 1
ATOM 790 O O . LEU A 1 96 ? 14.178 -4.343 -6.250 1.00 90.94 96 LEU A O 1
ATOM 794 N N . LYS A 1 97 ? 15.177 -2.521 -5.376 1.00 91.56 97 LYS A N 1
ATOM 795 C CA . LYS A 1 97 ? 16.512 -3.126 -5.239 1.00 91.56 97 LYS A CA 1
ATOM 796 C C . LYS A 1 97 ? 16.537 -4.255 -4.210 1.00 91.56 97 LYS A C 1
ATOM 798 O O . LYS A 1 97 ? 17.116 -5.300 -4.495 1.00 91.56 97 LYS A O 1
ATOM 803 N N . HIS A 1 98 ? 15.882 -4.080 -3.061 1.00 92.81 98 HIS A N 1
ATOM 804 C CA . HIS A 1 98 ? 15.795 -5.100 -2.012 1.00 92.81 98 HIS A CA 1
ATOM 805 C C . HIS A 1 98 ? 15.198 -6.414 -2.544 1.00 92.81 98 HIS A C 1
ATOM 807 O O . HIS A 1 98 ? 15.778 -7.482 -2.365 1.00 92.81 98 HIS A O 1
ATOM 813 N N . PHE A 1 99 ? 14.106 -6.331 -3.309 1.00 91.12 99 PHE A N 1
ATOM 814 C CA . PHE A 1 99 ? 13.470 -7.497 -3.937 1.00 91.12 99 PHE A CA 1
ATOM 815 C C . PHE A 1 99 ? 14.129 -7.952 -5.252 1.00 91.12 99 PHE A C 1
ATOM 817 O O . PHE A 1 99 ? 13.622 -8.863 -5.916 1.00 91.12 99 PHE A O 1
ATOM 824 N N . LYS A 1 100 ? 15.255 -7.334 -5.641 1.00 91.88 100 LYS A N 1
ATOM 825 C CA . LYS A 1 100 ? 15.978 -7.589 -6.899 1.00 91.88 100 LYS A CA 1
ATOM 826 C C . LYS A 1 100 ? 15.057 -7.502 -8.129 1.00 91.88 100 LYS A C 1
ATOM 828 O O . LYS A 1 100 ? 15.152 -8.311 -9.055 1.00 91.88 100 LYS A O 1
ATOM 833 N N . LEU A 1 101 ? 14.130 -6.543 -8.123 1.00 90.56 101 LEU A N 1
ATOM 834 C CA . LEU A 1 101 ? 13.187 -6.313 -9.216 1.00 90.56 101 LEU A CA 1
ATOM 835 C C . LEU A 1 101 ? 13.849 -5.463 -10.303 1.00 90.56 101 LEU A C 1
ATOM 837 O O . LEU A 1 101 ? 14.411 -4.403 -10.035 1.00 90.56 101 LEU A O 1
ATOM 841 N N . LYS A 1 102 ? 13.764 -5.927 -11.550 1.00 90.31 102 LYS A N 1
ATOM 842 C CA . LYS A 1 102 ? 14.296 -5.225 -12.723 1.00 90.31 102 LYS A CA 1
ATOM 843 C C . LYS A 1 102 ? 13.253 -4.243 -13.254 1.00 90.31 102 LYS A C 1
ATOM 845 O O . LYS A 1 102 ? 12.148 -4.649 -13.631 1.00 90.31 102 LYS A O 1
ATOM 850 N N . TYR A 1 103 ? 13.627 -2.972 -13.334 1.00 90.44 103 TYR A N 1
ATOM 851 C CA . TYR A 1 103 ? 12.800 -1.896 -13.870 1.00 90.44 103 TYR A CA 1
ATOM 852 C C . TYR A 1 103 ? 13.578 -1.047 -14.875 1.00 90.44 103 TYR A C 1
ATOM 854 O O . TYR A 1 103 ? 14.804 -0.987 -14.843 1.00 90.44 103 TYR A O 1
ATOM 862 N N . TYR A 1 104 ? 12.832 -0.396 -15.757 1.00 87.62 104 TYR A N 1
ATOM 863 C CA . TYR A 1 104 ? 13.309 0.648 -16.646 1.00 87.62 104 TYR A CA 1
ATOM 864 C C . TYR A 1 104 ? 12.753 1.971 -16.164 1.00 87.62 104 TYR A C 1
ATOM 866 O O . TYR A 1 104 ? 11.567 2.080 -15.848 1.00 87.62 104 TYR A O 1
ATOM 874 N N . GLU A 1 105 ? 13.613 2.968 -16.127 1.00 86.38 105 GLU A N 1
ATOM 875 C CA . GLU A 1 105 ? 13.217 4.320 -15.813 1.00 86.38 105 GLU A CA 1
ATOM 876 C C . GLU A 1 105 ? 13.065 5.129 -17.095 1.00 86.38 105 GLU A C 1
ATOM 878 O O . GLU A 1 105 ? 13.921 5.096 -17.975 1.00 86.38 105 GLU A O 1
ATOM 883 N N . SER A 1 106 ? 11.954 5.846 -17.196 1.00 83.25 106 SER A N 1
ATOM 884 C CA . SER A 1 106 ? 11.703 6.797 -18.275 1.00 83.25 106 SER A CA 1
ATOM 885 C C . SER A 1 106 ? 11.077 8.047 -17.689 1.00 83.25 106 SER A C 1
ATOM 887 O O . SER A 1 106 ? 10.288 7.956 -16.750 1.00 83.25 106 SER A O 1
ATOM 889 N N . GLU A 1 107 ? 11.412 9.207 -18.231 1.00 81.44 107 GLU A N 1
ATOM 890 C CA . GLU A 1 107 ? 10.767 10.457 -17.847 1.00 81.44 107 GLU A CA 1
ATOM 891 C C . GLU A 1 107 ? 9.631 10.727 -18.824 1.00 81.44 107 GLU A C 1
ATOM 893 O O . GLU A 1 107 ? 9.824 10.714 -20.038 1.00 81.44 107 GLU A O 1
ATOM 898 N N . SER A 1 108 ? 8.429 10.934 -18.295 1.00 66.38 108 SER A N 1
ATOM 899 C CA . SER A 1 108 ? 7.300 11.392 -19.095 1.00 66.38 108 SER A CA 1
ATOM 900 C C . SER A 1 108 ? 7.009 12.840 -18.736 1.00 66.38 108 SER A C 1
ATOM 902 O O . SER A 1 108 ? 6.590 13.131 -17.613 1.00 66.38 108 SER A O 1
ATOM 904 N N . ALA A 1 109 ? 7.208 13.738 -19.698 1.00 57.75 109 ALA A N 1
ATOM 905 C CA . ALA A 1 109 ? 6.645 15.077 -19.654 1.00 57.75 109 ALA A CA 1
ATOM 906 C C . ALA A 1 109 ? 5.175 14.980 -20.097 1.00 57.75 109 ALA A C 1
ATOM 908 O O . ALA A 1 109 ? 4.870 15.002 -21.283 1.00 57.75 109 ALA A O 1
ATOM 909 N N . SER A 1 110 ? 4.258 14.771 -19.153 1.00 53.56 110 SER A N 1
ATOM 910 C CA . SER A 1 110 ? 2.855 15.170 -19.367 1.00 53.56 110 SER A CA 1
ATOM 911 C C . SER A 1 110 ? 2.699 16.649 -19.009 1.00 53.56 110 SER A C 1
ATOM 913 O O . SER A 1 110 ? 3.626 17.194 -18.423 1.00 53.56 110 SER A O 1
ATOM 915 N N . LEU A 1 111 ? 1.571 17.281 -19.377 1.00 50.78 111 LEU A N 1
ATOM 916 C CA . LEU A 1 111 ? 1.219 18.710 -19.196 1.00 50.78 111 LEU A CA 1
ATOM 917 C C . LEU A 1 111 ? 1.467 19.256 -17.761 1.00 50.78 111 LEU A C 1
ATOM 919 O O . LEU A 1 111 ? 0.533 19.510 -17.006 1.00 50.78 111 LEU A O 1
ATOM 923 N N . GLY A 1 112 ? 2.728 19.403 -17.352 1.00 62.06 112 GLY A N 1
ATOM 924 C CA . GLY A 1 112 ? 3.143 19.681 -15.980 1.00 62.06 112 GLY A CA 1
ATOM 925 C C . GLY A 1 112 ? 4.597 19.277 -15.687 1.00 62.06 112 GLY A C 1
ATOM 926 O O . GLY A 1 112 ? 5.444 19.216 -16.575 1.00 62.06 112 GLY A O 1
ATOM 927 N N . ASN A 1 113 ? 4.891 19.029 -14.406 1.00 65.06 113 ASN A N 1
ATOM 928 C CA . ASN A 1 113 ? 6.241 18.712 -13.916 1.00 65.06 113 ASN A CA 1
ATOM 929 C C . ASN A 1 113 ? 6.706 17.318 -14.366 1.00 65.06 113 ASN A C 1
ATOM 931 O O . ASN A 1 113 ? 5.887 16.415 -14.546 1.00 65.06 113 ASN A O 1
ATOM 935 N N . LYS A 1 114 ? 8.025 17.115 -14.475 1.00 74.06 114 LYS A N 1
ATOM 936 C CA . LYS A 1 114 ? 8.614 15.826 -14.865 1.00 74.06 114 LYS A CA 1
ATOM 937 C C . LYS A 1 114 ? 8.246 14.729 -13.860 1.00 74.06 114 LYS A C 1
ATOM 939 O O . LYS A 1 114 ? 8.566 14.810 -12.670 1.00 74.06 114 LYS A O 1
ATOM 944 N N . VAL A 1 115 ? 7.589 13.678 -14.347 1.00 79.56 115 VAL A N 1
ATOM 945 C CA . VAL A 1 115 ? 7.276 12.476 -13.564 1.00 79.56 115 VAL A CA 1
ATOM 946 C C . VAL A 1 115 ? 8.169 11.343 -14.048 1.00 79.56 115 VAL A C 1
ATOM 948 O O . VAL A 1 115 ? 8.227 11.046 -15.245 1.00 79.56 115 VAL A O 1
ATOM 951 N N . ALA A 1 116 ? 8.876 10.711 -13.114 1.00 83.50 116 ALA A N 1
ATOM 952 C CA . ALA A 1 116 ? 9.638 9.513 -13.399 1.00 83.50 116 ALA A CA 1
ATOM 953 C C . ALA A 1 116 ? 8.695 8.316 -13.391 1.00 83.50 116 ALA A C 1
ATOM 955 O O . ALA A 1 116 ? 7.957 8.069 -12.436 1.00 83.50 116 ALA A O 1
ATOM 956 N N . ARG A 1 117 ? 8.736 7.560 -14.477 1.00 87.19 117 ARG A N 1
ATOM 957 C CA . ARG A 1 117 ? 8.008 6.318 -14.641 1.00 87.19 117 ARG A CA 1
ATOM 958 C C . ARG A 1 117 ? 8.975 5.156 -14.459 1.00 87.19 117 ARG A C 1
ATOM 960 O O . ARG A 1 117 ? 9.850 4.932 -15.295 1.00 87.19 117 ARG A O 1
ATOM 967 N N . LEU A 1 118 ? 8.762 4.387 -13.398 1.00 88.19 118 LEU A N 1
ATOM 968 C CA . LEU A 1 118 ? 9.466 3.148 -13.088 1.00 88.19 118 LEU A CA 1
ATOM 969 C C . LEU A 1 118 ? 8.653 1.975 -13.645 1.00 88.19 118 LEU A C 1
ATOM 971 O O . LEU A 1 118 ? 7.699 1.500 -13.028 1.00 88.19 118 LEU A O 1
ATOM 975 N N . ARG A 1 119 ? 8.997 1.526 -14.852 1.00 88.81 119 ARG A N 1
ATOM 976 C CA . ARG A 1 119 ? 8.306 0.433 -15.543 1.00 88.81 119 ARG A CA 1
ATOM 977 C C . ARG A 1 119 ? 9.000 -0.891 -15.269 1.00 88.81 119 ARG A C 1
ATOM 979 O O . ARG A 1 119 ? 10.134 -1.105 -15.692 1.00 88.81 119 ARG A O 1
ATOM 986 N N . LEU A 1 120 ? 8.305 -1.820 -14.631 1.00 88.69 120 LEU A N 1
ATOM 987 C CA . LEU A 1 120 ? 8.860 -3.131 -14.321 1.00 88.69 120 LEU A CA 1
ATOM 988 C C . LEU A 1 120 ? 8.903 -4.033 -15.555 1.00 88.69 120 LEU A C 1
ATOM 990 O O . LEU A 1 120 ? 8.045 -3.974 -16.443 1.00 88.69 120 LEU A O 1
ATOM 994 N N . ASN A 1 121 ? 9.920 -4.895 -15.616 1.00 86.88 121 ASN A N 1
ATOM 995 C CA . ASN A 1 121 ? 9.990 -5.917 -16.654 1.00 86.88 121 ASN A CA 1
ATOM 996 C C . ASN A 1 121 ? 8.915 -7.004 -16.431 1.00 86.88 121 ASN A C 1
ATOM 998 O O . ASN A 1 121 ? 8.246 -7.051 -15.394 1.00 86.88 121 ASN A O 1
ATOM 1002 N N . ALA A 1 122 ? 8.739 -7.898 -17.408 1.00 85.12 122 ALA A N 1
ATOM 1003 C CA . ALA A 1 122 ? 7.705 -8.935 -17.343 1.00 85.12 122 ALA A CA 1
ATOM 1004 C C . ALA A 1 122 ? 7.890 -9.880 -16.140 1.00 85.12 122 ALA A C 1
ATOM 1006 O O . ALA A 1 122 ? 6.922 -10.252 -15.486 1.00 85.12 122 ALA A O 1
ATOM 1007 N N . GLU A 1 123 ? 9.130 -10.248 -15.815 1.00 87.00 123 GLU A N 1
ATOM 1008 C CA . GLU A 1 123 ? 9.427 -11.145 -14.694 1.00 87.00 123 GLU A CA 1
ATOM 1009 C C . GLU A 1 123 ? 9.087 -10.517 -13.335 1.00 87.00 123 GLU A C 1
ATOM 1011 O O . GLU A 1 123 ? 8.417 -11.142 -12.513 1.00 87.00 123 GLU A O 1
ATOM 1016 N N . SER A 1 124 ? 9.486 -9.263 -13.128 1.00 89.50 124 SER A N 1
ATOM 1017 C CA . SER A 1 124 ? 9.204 -8.508 -11.904 1.00 89.50 124 SER A CA 1
ATOM 1018 C C . SER A 1 124 ? 7.712 -8.216 -11.768 1.00 89.50 124 SER A C 1
ATOM 1020 O O . SER A 1 124 ? 7.154 -8.370 -10.685 1.00 89.50 124 SER A O 1
ATOM 1022 N N . SER A 1 125 ? 7.036 -7.895 -12.878 1.00 87.00 125 SER A N 1
ATOM 1023 C CA . SER A 1 125 ? 5.580 -7.705 -12.892 1.00 87.00 125 SER A CA 1
ATOM 1024 C C . SER A 1 125 ? 4.850 -8.994 -12.506 1.00 87.00 125 SER A C 1
ATOM 1026 O O . SER A 1 125 ? 3.939 -8.957 -11.686 1.00 87.00 125 SER A O 1
ATOM 1028 N N . ARG A 1 126 ? 5.295 -10.165 -12.990 1.00 87.44 126 ARG A N 1
ATOM 1029 C CA . ARG A 1 126 ? 4.733 -11.463 -12.568 1.00 87.44 126 ARG A CA 1
ATOM 1030 C C . ARG A 1 126 ? 4.879 -11.713 -11.067 1.00 87.44 126 ARG A C 1
ATOM 1032 O O . ARG A 1 126 ? 3.961 -12.276 -10.478 1.00 87.44 126 ARG A O 1
ATOM 1039 N N . LYS A 1 127 ? 6.000 -11.320 -10.449 1.00 89.56 127 LYS A N 1
ATOM 1040 C CA . LYS A 1 127 ? 6.181 -11.433 -8.989 1.00 89.56 127 LYS A CA 1
ATOM 1041 C C . LYS A 1 127 ? 5.156 -10.579 -8.241 1.00 89.56 127 LYS A C 1
ATOM 1043 O O . LYS A 1 127 ? 4.512 -11.086 -7.332 1.00 89.56 127 LYS A O 1
ATOM 1048 N N . ILE A 1 128 ? 4.940 -9.342 -8.685 1.00 88.31 128 ILE A N 1
ATOM 1049 C CA . ILE A 1 128 ? 3.931 -8.453 -8.095 1.00 88.31 128 ILE A CA 1
ATOM 1050 C C . ILE A 1 128 ? 2.525 -9.020 -8.282 1.00 88.31 128 ILE A C 1
ATOM 1052 O O . ILE A 1 128 ? 1.799 -9.152 -7.308 1.00 88.31 128 ILE A O 1
ATOM 1056 N N . HIS A 1 129 ? 2.149 -9.449 -9.486 1.00 87.50 129 HIS A N 1
ATOM 1057 C CA . HIS A 1 129 ? 0.829 -10.045 -9.719 1.00 87.50 129 HIS A CA 1
ATOM 1058 C C . HIS A 1 129 ? 0.553 -11.261 -8.824 1.00 87.50 129 HIS A C 1
ATOM 1060 O O . HIS A 1 129 ? -0.575 -11.448 -8.381 1.00 87.50 129 HIS A O 1
ATOM 1066 N N . LYS A 1 130 ? 1.579 -12.062 -8.497 1.00 88.94 130 LYS A N 1
ATOM 1067 C CA . LYS A 1 130 ? 1.440 -13.154 -7.520 1.00 88.94 130 LYS A CA 1
ATOM 1068 C C . LYS A 1 130 ? 1.109 -12.647 -6.116 1.00 88.94 130 LYS A C 1
ATOM 1070 O O . LYS A 1 130 ? 0.318 -13.285 -5.437 1.00 88.94 130 LYS A O 1
ATOM 1075 N N . TRP A 1 131 ? 1.678 -11.521 -5.686 1.00 88.62 131 TRP A N 1
ATOM 1076 C CA . TRP A 1 131 ? 1.368 -10.922 -4.382 1.00 88.62 131 TRP A CA 1
ATOM 1077 C C . TRP A 1 131 ? -0.054 -10.366 -4.309 1.00 88.62 131 TRP A C 1
ATOM 1079 O O . TRP A 1 131 ? -0.689 -10.455 -3.265 1.00 88.62 131 TRP A O 1
ATOM 1089 N N . PHE A 1 132 ? -0.553 -9.810 -5.414 1.00 85.12 132 PHE A N 1
ATOM 1090 C CA . PHE A 1 132 ? -1.920 -9.292 -5.501 1.00 85.12 132 PHE A CA 1
ATOM 1091 C C . PHE A 1 132 ? -2.961 -10.390 -5.761 1.00 85.12 132 PHE A C 1
ATOM 1093 O O . PHE A 1 132 ? -4.148 -10.154 -5.579 1.00 85.12 132 PHE A O 1
ATOM 1100 N N . GLY A 1 133 ? -2.545 -11.580 -6.199 1.00 83.62 133 GLY A N 1
ATOM 1101 C CA . GLY A 1 133 ? -3.451 -12.675 -6.559 1.00 83.62 133 GLY A CA 1
ATOM 1102 C C . GLY A 1 133 ? -4.180 -12.475 -7.893 1.00 83.62 133 GLY A C 1
ATOM 1103 O O . GLY A 1 133 ? -4.931 -13.349 -8.313 1.00 83.62 133 GLY A O 1
ATOM 1104 N N . THR A 1 134 ? -3.940 -11.364 -8.598 1.00 81.00 134 THR A N 1
ATOM 1105 C CA . THR A 1 134 ? -4.551 -11.065 -9.899 1.00 81.00 134 THR A CA 1
ATOM 1106 C C . THR A 1 134 ? -3.590 -10.344 -10.843 1.00 81.00 134 THR A C 1
ATOM 1108 O O . THR A 1 134 ? -2.569 -9.771 -10.446 1.00 81.00 134 THR A O 1
ATOM 1111 N N . ARG A 1 135 ? -3.922 -10.398 -12.135 1.00 75.38 135 ARG A N 1
ATOM 1112 C CA . ARG A 1 135 ? -3.171 -9.771 -13.229 1.00 75.38 135 ARG A CA 1
ATOM 1113 C C . ARG A 1 135 ? -3.819 -8.486 -13.738 1.00 75.38 135 ARG A C 1
ATOM 1115 O O . ARG A 1 135 ? -3.120 -7.659 -14.314 1.00 75.38 135 ARG A O 1
ATOM 1122 N N . ASP A 1 136 ? -5.118 -8.311 -13.508 1.00 70.50 136 ASP A N 1
ATOM 1123 C CA . ASP A 1 136 ? -5.912 -7.296 -14.206 1.00 70.50 136 ASP A CA 1
ATOM 1124 C C . ASP A 1 136 ? -5.983 -5.949 -13.480 1.00 70.50 136 ASP A C 1
ATOM 1126 O O . ASP A 1 136 ? -6.234 -4.919 -14.113 1.00 70.50 136 ASP A O 1
ATOM 1130 N N . SER A 1 137 ? -5.735 -5.934 -12.169 1.00 74.31 137 SER A N 1
ATOM 1131 C CA . SER A 1 137 ? -5.755 -4.729 -11.339 1.00 74.31 137 SER A CA 1
ATOM 1132 C C . SER A 1 137 ? -4.690 -4.784 -10.235 1.00 74.31 137 SER A C 1
ATOM 1134 O O . SER A 1 137 ? -4.304 -5.852 -9.772 1.00 74.31 137 SER A O 1
ATOM 1136 N N . VAL A 1 138 ? -4.172 -3.617 -9.844 1.00 79.31 138 VAL A N 1
ATOM 1137 C CA . VAL A 1 138 ? -3.294 -3.432 -8.667 1.00 79.31 138 VAL A CA 1
ATOM 1138 C C . VAL A 1 138 ? -3.801 -2.327 -7.735 1.00 79.31 138 VAL A C 1
ATOM 1140 O O . VAL A 1 138 ? -3.256 -2.143 -6.658 1.00 79.31 138 VAL A O 1
ATOM 1143 N N . GLY A 1 139 ? -4.868 -1.614 -8.115 1.00 78.12 139 GLY A N 1
ATOM 1144 C CA . GLY A 1 139 ? -5.477 -0.536 -7.325 1.00 78.12 139 GLY A CA 1
ATOM 1145 C C . GLY A 1 139 ? -6.499 -1.016 -6.289 1.00 78.12 139 GLY A C 1
ATOM 1146 O O . GLY A 1 139 ? -7.430 -0.285 -5.969 1.00 78.12 139 GLY A O 1
ATOM 1147 N N . PHE A 1 140 ? -6.386 -2.259 -5.817 1.00 83.69 140 PHE A N 1
ATOM 1148 C CA . PHE A 1 140 ? -7.237 -2.815 -4.764 1.00 83.69 140 PHE A CA 1
ATOM 1149 C C . PHE A 1 140 ? -6.367 -3.387 -3.646 1.00 83.69 140 PHE A C 1
ATOM 1151 O O . PHE A 1 140 ? -5.193 -3.685 -3.855 1.00 83.69 140 PHE A O 1
ATOM 1158 N N . ILE A 1 141 ? -6.952 -3.537 -2.459 1.00 86.06 141 ILE A N 1
ATOM 1159 C CA . ILE A 1 141 ? -6.269 -4.069 -1.279 1.00 86.06 141 ILE A CA 1
ATOM 1160 C C . ILE A 1 141 ? -6.473 -5.591 -1.261 1.00 86.06 141 ILE A C 1
ATOM 1162 O O . ILE A 1 141 ? -7.615 -6.022 -1.105 1.00 86.06 141 ILE A O 1
ATOM 1166 N N . PRO A 1 142 ? -5.420 -6.415 -1.426 1.00 85.50 142 PRO A N 1
ATOM 1167 C CA . PRO A 1 142 ? -5.558 -7.869 -1.396 1.00 85.50 142 PRO A CA 1
ATOM 1168 C C . PRO A 1 142 ? -5.870 -8.392 0.010 1.00 85.50 142 PRO A C 1
ATOM 1170 O O . PRO A 1 142 ? -5.480 -7.781 1.008 1.00 85.50 142 PRO A O 1
ATOM 1173 N N . ASP A 1 143 ? -6.475 -9.577 0.096 1.00 85.38 143 ASP A N 1
ATOM 1174 C CA . ASP A 1 143 ? -6.908 -10.184 1.366 1.00 85.38 143 ASP A CA 1
ATOM 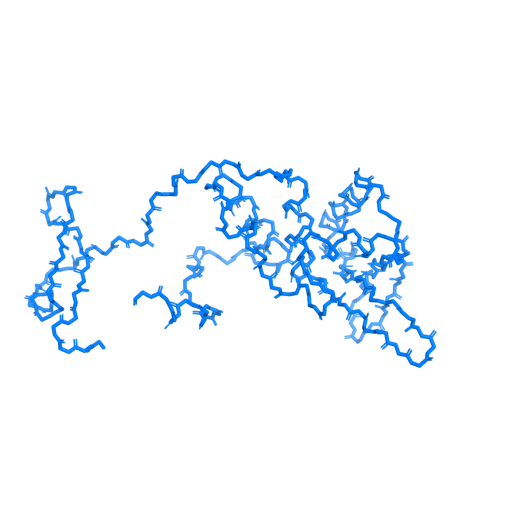1175 C C . ASP A 1 143 ? -5.776 -10.372 2.380 1.00 85.38 143 ASP A C 1
ATOM 1177 O O . ASP A 1 143 ? -5.993 -10.270 3.590 1.00 85.38 143 ASP A O 1
ATOM 1181 N N . ILE A 1 144 ? -4.548 -10.601 1.900 1.00 85.69 144 ILE A N 1
ATOM 1182 C CA . ILE A 1 144 ? -3.371 -10.701 2.770 1.00 85.69 144 ILE A CA 1
ATOM 1183 C C . ILE A 1 144 ? -3.123 -9.401 3.543 1.00 85.69 144 ILE A C 1
ATOM 1185 O O . ILE A 1 144 ? -2.692 -9.466 4.688 1.00 85.69 144 ILE A O 1
ATOM 1189 N N . LEU A 1 145 ? -3.431 -8.239 2.950 1.00 86.19 145 LEU A N 1
ATOM 1190 C CA . LEU A 1 145 ? -3.302 -6.934 3.599 1.00 86.19 145 LEU A CA 1
ATOM 1191 C C . LEU A 1 145 ? -4.493 -6.626 4.522 1.00 86.19 145 LEU A C 1
ATOM 1193 O O . LEU A 1 145 ? -4.318 -5.936 5.526 1.00 86.19 145 LEU A O 1
ATOM 1197 N N . LEU A 1 146 ? -5.685 -7.152 4.216 1.00 85.94 146 LEU A N 1
ATOM 1198 C CA . LEU A 1 146 ? -6.879 -6.994 5.059 1.00 85.94 146 LEU A CA 1
ATOM 1199 C C . LEU A 1 146 ? -6.773 -7.778 6.374 1.00 85.94 146 LEU A C 1
ATOM 1201 O O . LEU A 1 146 ? -7.253 -7.316 7.405 1.00 85.94 146 LEU A O 1
ATOM 1205 N N . ASN A 1 147 ? -6.109 -8.935 6.353 1.00 86.12 147 ASN A N 1
ATOM 1206 C CA . ASN A 1 147 ? -6.026 -9.845 7.498 1.00 86.12 147 ASN A CA 1
ATOM 1207 C C . ASN A 1 147 ? -4.733 -9.710 8.325 1.00 86.12 147 ASN A C 1
ATOM 1209 O O . ASN A 1 147 ? -4.406 -10.599 9.110 1.00 86.12 147 ASN A O 1
ATOM 1213 N N . MET A 1 148 ? -3.992 -8.610 8.174 1.00 89.81 148 MET A N 1
ATOM 1214 C CA . MET A 1 148 ? -2.748 -8.378 8.916 1.00 89.81 148 MET A CA 1
ATOM 1215 C C . MET A 1 148 ? -2.981 -8.037 10.396 1.00 89.81 148 MET A C 1
ATOM 1217 O O . MET A 1 148 ? -4.101 -7.740 10.826 1.00 89.81 148 MET A O 1
ATOM 1221 N N . SER A 1 149 ? -1.898 -8.044 11.177 1.00 90.25 149 SER A N 1
ATOM 1222 C CA . SER A 1 149 ? -1.901 -7.516 12.543 1.00 90.25 149 SER A CA 1
ATOM 1223 C C . SER A 1 149 ? -2.022 -5.993 12.568 1.00 90.25 149 SER A C 1
ATOM 1225 O O . SER A 1 149 ? -1.748 -5.304 11.585 1.00 90.25 149 SER A O 1
ATOM 1227 N N . GLU A 1 150 ? -2.356 -5.433 13.733 1.00 87.25 150 GLU A N 1
ATOM 1228 C CA . GLU A 1 150 ? -2.461 -3.980 13.913 1.00 87.25 150 GLU A CA 1
ATOM 1229 C C . GLU A 1 150 ? -1.174 -3.234 13.520 1.00 87.25 150 GLU A C 1
ATOM 1231 O O . GLU A 1 150 ? -1.235 -2.170 12.901 1.00 87.25 150 GLU A O 1
ATOM 1236 N N . ARG A 1 151 ? -0.004 -3.801 13.845 1.00 90.44 151 ARG A N 1
ATOM 1237 C CA . ARG A 1 151 ? 1.312 -3.228 13.527 1.00 90.44 151 ARG A CA 1
ATOM 1238 C C . ARG A 1 151 ? 1.514 -3.118 12.016 1.00 90.44 151 ARG A C 1
ATOM 1240 O O . ARG A 1 151 ? 1.863 -2.052 11.512 1.00 90.44 151 ARG A O 1
ATOM 1247 N N . GLN A 1 152 ? 1.257 -4.209 11.301 1.00 89.88 152 GLN A N 1
ATOM 1248 C CA . GLN A 1 152 ? 1.408 -4.295 9.851 1.00 89.88 152 GLN A CA 1
ATOM 1249 C C . GLN A 1 152 ? 0.360 -3.448 9.112 1.00 89.88 152 GLN A C 1
ATOM 1251 O O . GLN A 1 152 ? 0.702 -2.733 8.170 1.00 89.88 152 GLN A O 1
ATOM 1256 N N . SER A 1 153 ? -0.896 -3.436 9.571 1.00 89.94 153 SER A N 1
ATOM 1257 C CA . SER A 1 153 ? -1.938 -2.560 9.018 1.00 89.94 153 SER A CA 1
ATOM 1258 C C . SER A 1 153 ? -1.600 -1.079 9.208 1.00 89.94 153 SER A C 1
ATOM 1260 O O . SER A 1 153 ? -1.778 -0.290 8.282 1.00 89.94 153 SER A O 1
ATOM 1262 N N . LYS A 1 154 ? -1.065 -0.686 10.373 1.00 90.06 154 LYS A N 1
ATOM 1263 C CA . LYS A 1 154 ? -0.583 0.686 10.612 1.00 90.06 154 LYS A CA 1
ATOM 1264 C C . LYS A 1 154 ? 0.540 1.062 9.652 1.00 90.06 154 LYS A C 1
ATOM 1266 O O . LYS A 1 154 ? 0.507 2.159 9.098 1.00 90.06 154 LYS A O 1
ATOM 1271 N N . LEU A 1 155 ? 1.493 0.156 9.432 1.00 92.38 155 LEU A N 1
ATOM 1272 C CA . LEU A 1 155 ? 2.578 0.364 8.476 1.00 92.38 155 LEU A CA 1
ATOM 1273 C C . LEU A 1 155 ? 2.036 0.582 7.058 1.00 92.38 155 LEU A C 1
ATOM 1275 O O . LEU A 1 155 ? 2.396 1.564 6.414 1.00 92.38 155 LEU A O 1
ATOM 1279 N N . PHE A 1 156 ? 1.126 -0.286 6.610 1.00 92.25 156 PHE A N 1
ATOM 1280 C CA . PHE A 1 156 ? 0.463 -0.166 5.313 1.00 92.25 156 PHE A CA 1
ATOM 1281 C C . PHE A 1 156 ? -0.241 1.185 5.147 1.00 92.25 156 PHE A C 1
ATOM 1283 O O . PHE A 1 156 ? 0.035 1.905 4.191 1.00 92.25 156 PHE A O 1
ATOM 1290 N N . ILE A 1 157 ? -1.117 1.545 6.092 1.00 89.00 157 ILE A N 1
ATOM 1291 C CA . ILE A 1 157 ? -1.898 2.789 6.039 1.00 89.00 157 ILE A CA 1
ATOM 1292 C C . ILE A 1 157 ? -0.970 4.002 6.022 1.00 89.00 157 ILE A C 1
ATOM 1294 O O . ILE A 1 157 ? -1.201 4.934 5.257 1.00 89.00 157 ILE A O 1
ATOM 1298 N N . HIS A 1 158 ? 0.086 3.990 6.839 1.00 89.69 158 HIS A N 1
ATOM 1299 C CA . HIS A 1 158 ? 1.047 5.083 6.895 1.00 89.69 158 HIS A CA 1
ATOM 1300 C C . HIS A 1 158 ? 1.783 5.265 5.561 1.00 89.69 158 HIS A C 1
ATOM 1302 O O . HIS A 1 158 ? 1.858 6.381 5.051 1.00 89.69 158 HIS A O 1
ATOM 1308 N N . THR A 1 159 ? 2.274 4.178 4.957 1.00 89.94 159 THR A N 1
ATOM 1309 C CA . THR A 1 159 ? 2.939 4.243 3.649 1.00 89.94 159 THR A CA 1
ATOM 1310 C C . THR A 1 159 ? 1.974 4.636 2.534 1.00 89.94 159 THR A C 1
ATOM 1312 O O . THR A 1 159 ? 2.330 5.445 1.684 1.00 89.94 159 THR A O 1
ATOM 1315 N N . TYR A 1 160 ? 0.749 4.114 2.550 1.00 88.94 160 TYR A N 1
ATOM 1316 C CA . TYR A 1 160 ? -0.276 4.452 1.565 1.00 88.94 160 TYR A CA 1
ATOM 1317 C C . TYR A 1 160 ? -0.647 5.943 1.622 1.00 88.94 160 TYR A C 1
ATOM 1319 O O . TYR A 1 160 ? -0.677 6.619 0.601 1.00 88.94 160 TYR A O 1
ATOM 1327 N N . LEU A 1 161 ? -0.841 6.485 2.827 1.00 86.94 161 LEU A N 1
ATOM 1328 C CA . LEU A 1 161 ? -1.095 7.912 3.050 1.00 86.94 161 LEU A CA 1
ATOM 1329 C C . LEU A 1 161 ? 0.029 8.817 2.558 1.00 86.94 161 LEU A C 1
ATOM 1331 O O . LEU A 1 161 ? -0.216 9.883 1.993 1.00 86.94 161 LEU A O 1
ATOM 1335 N N . LYS A 1 162 ? 1.264 8.390 2.819 1.00 85.94 162 LYS A N 1
ATOM 1336 C CA . LYS A 1 162 ? 2.464 9.078 2.362 1.00 85.94 162 LYS A CA 1
ATOM 1337 C C . LYS A 1 162 ? 2.546 9.097 0.837 1.00 85.94 162 LYS A C 1
ATOM 1339 O O . LYS A 1 162 ? 2.999 10.089 0.268 1.00 85.94 162 LYS A O 1
ATOM 1344 N N . ALA A 1 163 ? 2.112 8.018 0.187 1.00 81.62 163 ALA A N 1
ATOM 1345 C CA . ALA A 1 163 ? 2.103 7.916 -1.262 1.00 81.62 163 ALA A CA 1
ATOM 1346 C C . ALA A 1 163 ? 1.110 8.884 -1.909 1.00 81.62 163 ALA A C 1
ATOM 1348 O O . ALA A 1 163 ? 1.520 9.678 -2.747 1.00 81.62 163 ALA A O 1
ATOM 1349 N N . ASP A 1 164 ? -0.123 8.918 -1.404 1.00 77.38 164 ASP A N 1
ATOM 1350 C CA . ASP A 1 164 ? -1.208 9.790 -1.878 1.00 77.38 164 ASP A CA 1
ATOM 1351 C C . ASP A 1 164 ? -0.968 11.294 -1.579 1.00 77.38 164 ASP A C 1
ATOM 1353 O O . ASP A 1 164 ? -1.769 12.157 -1.931 1.00 77.38 164 ASP A O 1
ATOM 1357 N N . GLY A 1 165 ? 0.137 11.647 -0.904 1.00 67.94 165 GLY A N 1
ATOM 1358 C CA . GLY A 1 165 ? 0.515 13.035 -0.604 1.00 67.94 165 GLY A CA 1
ATOM 1359 C C . GLY A 1 165 ? -0.265 13.675 0.551 1.00 67.94 165 GLY A C 1
ATOM 1360 O O . GLY A 1 165 ? -0.219 14.891 0.743 1.00 67.94 165 GLY A O 1
ATOM 1361 N N . PHE A 1 166 ? -0.959 12.873 1.360 1.00 63.12 166 PHE A N 1
ATOM 1362 C CA . PHE A 1 166 ? -1.848 13.334 2.431 1.00 63.12 166 PHE A CA 1
ATOM 1363 C C . PHE A 1 166 ? -1.146 13.557 3.788 1.00 63.12 166 PHE A C 1
ATOM 1365 O O . PHE A 1 166 ? -1.793 13.510 4.835 1.00 63.12 166 PHE A O 1
ATOM 1372 N N . GLU A 1 167 ? 0.161 13.846 3.818 1.00 53.47 167 GLU A N 1
ATOM 1373 C CA . GLU A 1 167 ? 0.925 13.975 5.078 1.00 53.47 167 GLU A CA 1
ATOM 1374 C C . GLU A 1 167 ? 0.456 15.135 5.988 1.00 53.47 167 GLU A C 1
ATOM 1376 O O . GLU A 1 167 ? 0.654 15.070 7.199 1.00 53.47 167 GLU A O 1
ATOM 1381 N N . ASN A 1 168 ? -0.241 16.154 5.461 1.00 45.12 168 ASN A N 1
ATOM 1382 C CA . ASN A 1 168 ? -0.644 17.347 6.230 1.00 45.12 168 ASN A CA 1
ATOM 1383 C C . ASN A 1 168 ? -2.154 17.520 6.463 1.00 45.12 168 ASN A C 1
ATOM 1385 O O . ASN A 1 168 ? -2.584 18.540 7.013 1.00 45.12 168 ASN A O 1
ATOM 1389 N N . CYS A 1 169 ? -2.993 16.542 6.112 1.00 41.03 169 CYS A N 1
ATOM 1390 C CA . CYS A 1 169 ? -4.412 16.637 6.453 1.00 41.03 169 CYS A CA 1
ATOM 1391 C C . CYS A 1 169 ? -4.615 16.204 7.913 1.00 41.03 169 CYS A C 1
ATOM 1393 O O . CYS A 1 169 ? -4.849 15.031 8.200 1.00 41.03 169 CYS A O 1
ATOM 1395 N N . LYS A 1 170 ? -4.481 17.164 8.846 1.00 34.75 170 LYS A N 1
ATOM 1396 C CA . LYS A 1 170 ? -4.809 17.045 10.281 1.00 34.75 170 LYS A CA 1
ATOM 1397 C C . LYS A 1 170 ? -5.946 16.044 10.503 1.00 34.75 170 LYS A C 1
ATOM 1399 O O . LYS A 1 170 ? -7.088 16.391 10.221 1.00 34.75 170 LYS A O 1
ATOM 1404 N N . ARG A 1 171 ? -5.623 14.838 10.998 1.00 33.78 171 ARG A N 1
ATOM 1405 C CA . ARG A 1 171 ? -6.544 13.801 11.513 1.00 33.78 171 ARG A CA 1
ATOM 1406 C C . ARG A 1 171 ? -7.976 13.899 10.954 1.00 33.78 171 ARG A C 1
ATOM 1408 O O . ARG A 1 171 ? -8.931 13.985 11.722 1.00 33.78 171 ARG A O 1
ATOM 1415 N N . LYS A 1 172 ? -8.151 13.898 9.630 1.00 30.36 172 LYS A N 1
ATOM 1416 C CA . LYS A 1 172 ? -9.470 13.659 9.044 1.00 30.36 172 LYS A CA 1
ATOM 1417 C C . LYS A 1 172 ? -9.593 12.158 8.901 1.00 30.36 172 LYS A C 1
ATOM 1419 O O . LYS A 1 172 ? -8.882 11.525 8.132 1.00 30.36 172 LYS A O 1
ATOM 1424 N N . SER A 1 173 ? -10.422 11.616 9.779 1.00 33.94 173 SER A N 1
ATOM 1425 C CA . SER A 1 173 ? -10.892 10.243 9.809 1.00 33.94 173 SER A CA 1
ATOM 1426 C C . SER A 1 173 ? -10.870 9.573 8.429 1.00 33.94 173 SER A C 1
ATOM 1428 O O . SER A 1 173 ? -11.585 9.966 7.511 1.00 33.94 173 SER A O 1
ATOM 1430 N N . PHE A 1 174 ? -10.119 8.475 8.326 1.00 38.38 174 PHE A N 1
ATOM 1431 C CA . PHE A 1 174 ? -10.130 7.520 7.206 1.00 38.38 174 PHE A CA 1
ATOM 1432 C C . PHE A 1 174 ? -11.505 6.855 6.965 1.00 38.38 174 PHE A C 1
ATOM 1434 O O . PHE A 1 174 ? -11.626 5.912 6.190 1.00 38.38 174 PHE A O 1
ATOM 1441 N N . TYR A 1 175 ? -12.552 7.320 7.649 1.00 39.34 175 TYR A N 1
ATOM 1442 C CA . TYR A 1 175 ? -13.851 6.668 7.761 1.00 39.34 175 TYR A CA 1
ATOM 1443 C C . TYR A 1 175 ? -14.883 7.107 6.722 1.00 39.34 175 TYR A C 1
ATOM 1445 O O . TYR A 1 175 ? -15.987 6.576 6.722 1.00 39.34 175 TYR A O 1
ATOM 1453 N N . ASN A 1 176 ? -14.584 8.055 5.832 1.00 31.14 176 ASN A N 1
ATOM 1454 C CA . ASN A 1 176 ? -15.616 8.591 4.947 1.00 31.14 176 ASN A CA 1
ATOM 1455 C C . ASN A 1 176 ? -15.055 8.966 3.573 1.00 31.14 176 ASN A C 1
ATOM 1457 O O . ASN A 1 176 ? -14.625 10.099 3.390 1.00 31.14 176 ASN A O 1
ATOM 1461 N N . ARG A 1 177 ? -15.067 8.015 2.618 1.00 28.72 177 ARG A N 1
ATOM 1462 C CA . ARG A 1 177 ? -15.573 8.228 1.233 1.00 28.72 177 ARG A CA 1
ATOM 1463 C C . ARG A 1 177 ? -15.261 7.152 0.181 1.00 28.72 177 ARG A C 1
ATOM 1465 O O . ARG A 1 177 ? -15.680 7.351 -0.953 1.00 28.72 177 ARG A O 1
ATOM 1472 N N . LYS A 1 178 ? -14.629 6.006 0.487 1.00 31.95 178 LYS A N 1
ATOM 1473 C CA . LYS A 1 178 ? -14.466 4.931 -0.531 1.00 31.95 178 LYS A CA 1
ATOM 1474 C C . LYS A 1 178 ? -14.635 3.468 -0.083 1.00 31.95 178 LYS A C 1
ATOM 1476 O O . LYS A 1 178 ? -14.371 2.573 -0.876 1.00 31.95 178 LYS A O 1
ATOM 1481 N N . 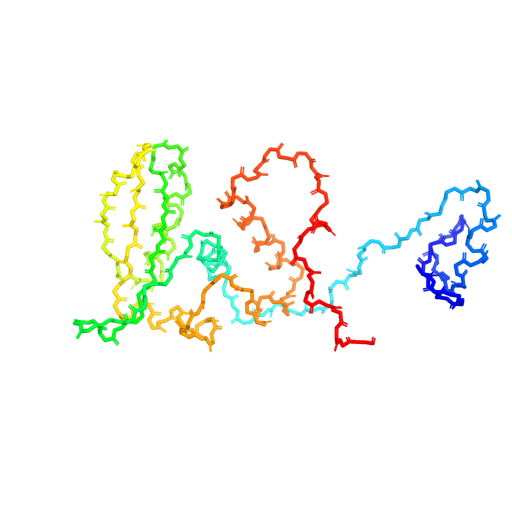TYR A 1 179 ? -15.175 3.191 1.105 1.00 35.12 179 TYR A N 1
ATOM 1482 C CA . TYR A 1 179 ? -15.563 1.823 1.492 1.00 35.12 179 TYR A CA 1
ATOM 1483 C C . TYR A 1 179 ? -17.064 1.583 1.286 1.00 35.12 179 TYR A C 1
ATOM 1485 O O . TYR A 1 179 ? -17.843 1.582 2.231 1.00 35.12 179 TYR A O 1
ATOM 1493 N N . SER A 1 180 ? -17.467 1.349 0.033 1.00 27.78 180 SER A N 1
ATOM 1494 C CA . SER A 1 180 ? -18.755 0.704 -0.286 1.00 27.78 180 SER A CA 1
ATOM 1495 C C . SER A 1 180 ? -18.638 -0.832 -0.360 1.00 27.78 180 SER A C 1
ATOM 1497 O O . SER A 1 180 ? -19.580 -1.495 -0.781 1.00 27.78 180 SER A O 1
ATOM 1499 N N . PHE A 1 181 ? -17.501 -1.410 0.048 1.00 29.55 181 PHE A N 1
ATOM 1500 C CA . PHE A 1 181 ? -17.218 -2.849 -0.080 1.00 29.55 181 PHE A CA 1
ATOM 1501 C C . PHE A 1 181 ? -17.576 -3.708 1.148 1.00 29.55 181 PHE A C 1
ATOM 1503 O O . PHE A 1 181 ? -17.584 -4.926 1.039 1.00 29.55 181 PHE A O 1
ATOM 1510 N N . TYR A 1 182 ? -17.953 -3.116 2.287 1.00 29.72 182 TYR A N 1
ATOM 1511 C CA . TYR A 1 182 ? -18.335 -3.860 3.505 1.00 29.72 182 TYR A CA 1
ATOM 1512 C C . TYR A 1 182 ? -19.851 -3.905 3.760 1.00 29.72 182 TYR A C 1
ATOM 1514 O O . TYR A 1 182 ? -20.290 -3.962 4.904 1.00 29.72 182 TYR A O 1
ATOM 1522 N N . LYS A 1 183 ? -20.678 -3.868 2.707 1.00 27.20 183 LYS A N 1
ATOM 1523 C CA . LYS A 1 183 ? -22.146 -3.910 2.848 1.00 27.20 183 LYS A CA 1
ATOM 1524 C C . LYS A 1 183 ? -22.803 -5.265 2.555 1.00 27.20 183 LYS A C 1
ATOM 1526 O O . LYS A 1 183 ? -24.024 -5.310 2.511 1.00 27.20 183 LYS A O 1
ATOM 1531 N N . TYR A 1 184 ? -22.037 -6.344 2.377 1.00 27.12 184 TYR A N 1
ATOM 1532 C CA . TYR A 1 184 ? -22.598 -7.630 1.931 1.00 27.12 184 TYR A CA 1
ATOM 1533 C C . TYR A 1 184 ? -22.126 -8.886 2.668 1.00 27.12 184 TYR A C 1
ATOM 1535 O O . TYR A 1 184 ? -22.313 -9.962 2.130 1.00 27.12 184 TYR A O 1
ATOM 1543 N N . TYR A 1 185 ? -21.579 -8.799 3.882 1.00 30.20 185 TYR A N 1
ATOM 1544 C CA . TYR A 1 185 ? -21.445 -9.981 4.750 1.00 30.20 185 TYR A CA 1
ATOM 1545 C C . TYR A 1 185 ? -21.471 -9.568 6.225 1.00 30.20 185 TYR A C 1
ATOM 1547 O O . TYR A 1 185 ? -20.420 -9.363 6.830 1.00 30.20 185 TYR A O 1
ATOM 1555 N N . ALA A 1 186 ? -22.682 -9.391 6.757 1.00 32.50 186 ALA A N 1
ATOM 1556 C CA . ALA A 1 186 ? -23.078 -9.598 8.155 1.00 32.50 186 ALA A CA 1
ATOM 1557 C C . ALA A 1 186 ? -24.586 -9.347 8.277 1.00 32.50 186 ALA A C 1
ATOM 1559 O O . ALA A 1 186 ? -25.014 -8.221 7.930 1.00 32.50 186 ALA A O 1
#